Protein AF-A0A970PC17-F1 (afdb_monomer)

Foldseek 3Di:
DDDDDDDDDDDDDDDDPDDDPQAADPLLAAKKWWQWKDKQNATDFPCVVVVPDDQFQTKIWHQHPPFKIKMFTAGLQGDTDDIWIWGKGDHDQWIWTGTPPDIWTWGWDDDPQKIWIWGDDPRIIMIIIIHGPDDFPADPPVLQAKKWFPWKDKRNHTDDPCVVVVADPQFDTWIWHHHRVQKIKIFGAGPQQKGPDIFIWGWHDDVQKIWTGGPRTHIWIDGQDPPRQKDWTQRSNRIIMITGIDGQEDDAAADPVVAAKKKWDWKDKQNHTDDPCVVVVDDPQFPTWIWHAHPSFKIKIFTAHPVRDTPIMGIWGWYDDVQWIWTGTSHIFIFRWDDDPQKIWTWGDDPNITMIIIIGGDDD

Nearest PDB structures (foldseek):
  6xvy-assembly1_B  TM=5.431E-01  e=7.613E-03  Homo sapiens
  5b29-assembly1_A  TM=5.349E-01  e=1.057E-02  Homo sapiens
  7zlf-assembly1_AAA-2  TM=5.313E-01  e=1.267E-01  Bos taurus
  8epv-assembly1_A  TM=5.132E-01  e=8.711E-02  Felis catus
  7dru-assembly1_A  TM=5.286E-01  e=9.567E-02  Canis lupus familiaris

Sequence (364 aa):
MLLTLIAVVAAVGLMGCDGGDDGDDAALIGTWQPYMATMDGTQVSPKEAFGLEGDDAAMTAQFAAGGALTIRYYDDEGNETDTENGTWTADNGTGTLSVGPDDIEMNYAFDGRVMVITFEEDGATFVIRWVPVADLPDNAAELARTWQVTQVQVNGAVADMADYFDLPPTGEAVAMHLLPAGILNIFILDADNEIIGHQLATWATQGELLVVDPEDAPPMRGVWADNNTSVTLLDPSGDTLKLELAPWAPEGERDPALVGQWRALSATVNGAPADLATFFEWAAETDHMQLGLSADGTASLREFTDADDVVMGWLGTWSTAGDVLTLGIDGTTVAEYDRTGITLTLDFTEGGDEITLEWILLAF

Structure (mmCIF, N/CA/C/O backbone):
data_AF-A0A970PC17-F1
#
_entry.id   AF-A0A970PC17-F1
#
loop_
_atom_site.group_PDB
_atom_site.id
_atom_site.type_symbol
_atom_site.label_atom_id
_atom_site.label_alt_id
_atom_site.label_comp_id
_atom_site.label_asym_id
_atom_site.label_entity_id
_atom_site.label_seq_id
_atom_site.pdbx_PDB_ins_code
_atom_site.Cartn_x
_atom_site.Cartn_y
_atom_site.Cartn_z
_atom_site.occupancy
_atom_site.B_iso_or_equiv
_atom_site.auth_seq_id
_atom_site.auth_comp_id
_atom_site.auth_asym_id
_atom_site.auth_atom_id
_atom_site.pdbx_PDB_model_num
ATOM 1 N N . MET A 1 1 ? -25.519 29.934 27.539 1.00 30.84 1 MET A N 1
ATOM 2 C CA . MET A 1 1 ? -25.965 30.144 28.933 1.00 30.84 1 MET A CA 1
ATOM 3 C C . MET A 1 1 ? -24.932 29.444 29.802 1.00 30.84 1 MET A C 1
ATOM 5 O O . MET A 1 1 ? -24.600 28.313 29.501 1.00 30.84 1 MET A O 1
ATOM 9 N N . LEU A 1 2 ? -24.311 30.184 30.714 1.00 21.27 2 LEU A N 1
ATOM 10 C CA . LEU A 1 2 ? -23.018 29.919 31.355 1.00 21.27 2 LEU A CA 1
ATOM 11 C C . LEU A 1 2 ? -23.196 29.213 32.725 1.00 21.27 2 LEU A C 1
ATOM 13 O O . LEU A 1 2 ? -24.113 29.608 33.443 1.00 21.27 2 LEU A O 1
ATOM 17 N N . LEU A 1 3 ? -22.250 28.326 33.098 1.00 21.06 3 LEU A N 1
ATOM 18 C CA . LEU A 1 3 ? -21.925 27.784 34.451 1.00 21.06 3 LEU A CA 1
ATOM 19 C C . LEU A 1 3 ? -22.947 26.793 35.079 1.00 21.06 3 LEU A C 1
ATOM 21 O O . LEU A 1 3 ? -24.148 26.982 34.970 1.00 21.06 3 LEU A O 1
ATOM 25 N N . THR A 1 4 ? -22.573 25.745 35.835 1.00 22.89 4 THR A N 1
ATOM 26 C CA . THR A 1 4 ? -21.550 25.717 36.901 1.00 22.89 4 THR A CA 1
ATOM 27 C C . THR A 1 4 ? -21.155 24.288 37.332 1.00 22.89 4 THR A C 1
ATOM 29 O O . THR A 1 4 ? -22.011 23.434 37.535 1.00 22.89 4 THR A O 1
ATOM 32 N N . LEU A 1 5 ? -19.852 24.132 37.576 1.00 20.11 5 LEU A N 1
ATOM 33 C CA . LEU A 1 5 ? -19.106 23.156 38.386 1.00 20.11 5 LEU A CA 1
ATOM 34 C C . LEU A 1 5 ? -19.714 22.850 39.785 1.00 20.11 5 LEU A C 1
ATOM 36 O O . LEU A 1 5 ? -20.111 23.784 40.483 1.00 20.11 5 LEU A O 1
ATOM 40 N N . ILE A 1 6 ? -19.621 21.601 40.273 1.00 21.36 6 ILE A N 1
ATOM 41 C CA . ILE A 1 6 ? -19.497 21.272 41.714 1.00 21.36 6 ILE A CA 1
ATOM 42 C C . ILE A 1 6 ? -18.430 20.183 41.885 1.00 21.36 6 ILE A C 1
ATOM 44 O O . ILE A 1 6 ? -18.408 19.203 41.152 1.00 21.36 6 ILE A O 1
ATOM 48 N N . ALA A 1 7 ? -17.559 20.376 42.877 1.00 19.98 7 ALA A N 1
ATOM 49 C CA . ALA A 1 7 ? -16.436 19.516 43.219 1.00 19.98 7 ALA A CA 1
ATOM 50 C C . ALA A 1 7 ? -16.557 18.928 44.647 1.00 19.98 7 ALA A C 1
ATOM 52 O O . ALA A 1 7 ? -17.119 19.572 45.533 1.00 19.98 7 ALA A O 1
ATOM 53 N N . VAL A 1 8 ? -15.869 17.788 44.840 1.00 21.44 8 VAL A N 1
ATOM 54 C CA . VAL A 1 8 ? -15.290 17.199 46.078 1.00 21.44 8 VAL A CA 1
ATOM 55 C C . VAL A 1 8 ? -16.205 16.372 47.010 1.00 21.44 8 VAL A C 1
ATOM 57 O O . VAL A 1 8 ? -17.146 16.904 47.584 1.00 21.44 8 VAL A O 1
ATOM 60 N N . VAL A 1 9 ? -15.846 15.092 47.254 1.00 20.12 9 VAL A N 1
ATOM 61 C CA . VAL A 1 9 ? -15.204 14.549 48.491 1.00 20.12 9 VAL A CA 1
ATOM 62 C C . VAL A 1 9 ? -14.717 13.101 48.260 1.00 20.12 9 VAL A C 1
ATOM 64 O O . VAL A 1 9 ? -15.443 12.258 47.752 1.00 20.12 9 VAL A O 1
ATOM 67 N N . ALA A 1 10 ? -13.475 12.830 48.678 1.00 22.88 10 ALA A N 1
ATOM 68 C CA . ALA A 1 10 ? -12.795 11.535 48.671 1.00 22.88 10 ALA A CA 1
ATOM 69 C C . ALA A 1 10 ? -13.199 10.604 49.834 1.00 22.88 10 ALA A C 1
ATOM 71 O O . ALA A 1 10 ? -13.494 11.080 50.931 1.00 22.88 10 ALA A O 1
ATOM 72 N N . ALA A 1 11 ? -13.045 9.287 49.644 1.00 21.91 11 ALA A N 1
ATOM 73 C CA . ALA A 1 11 ? -12.778 8.336 50.727 1.00 21.91 11 ALA A CA 1
ATOM 74 C C . ALA A 1 11 ? -11.982 7.115 50.222 1.00 21.91 11 ALA A C 1
ATOM 76 O O . ALA A 1 11 ? -12.437 6.365 49.368 1.00 21.91 11 ALA A O 1
ATOM 77 N N . VAL A 1 12 ? -10.790 6.933 50.793 1.00 26.23 12 VAL A N 1
ATOM 78 C CA . VAL A 1 12 ? -9.970 5.714 50.747 1.00 26.23 12 VAL A CA 1
ATOM 79 C C . VAL A 1 12 ? -10.465 4.728 51.814 1.00 26.23 12 VAL A C 1
ATOM 81 O O . VAL A 1 12 ? -10.714 5.138 52.948 1.00 26.23 12 VAL A O 1
ATOM 84 N N . GLY A 1 13 ? -10.497 3.432 51.482 1.00 21.61 13 GLY A N 1
ATOM 85 C CA . GLY A 1 13 ? -10.619 2.292 52.409 1.00 21.61 13 GLY A CA 1
ATOM 86 C C . GLY A 1 13 ? -11.573 1.226 51.855 1.00 21.61 13 GLY A C 1
ATOM 87 O O . GLY A 1 13 ? -12.632 1.582 51.373 1.00 21.61 13 GLY A O 1
ATOM 88 N N . LEU A 1 14 ? -11.325 -0.084 51.879 1.00 23.62 14 LEU A N 1
ATOM 89 C CA . LEU A 1 14 ? -10.374 -0.937 52.591 1.00 23.62 14 LEU A CA 1
ATOM 90 C C . LEU A 1 14 ? -10.309 -2.291 51.856 1.00 23.62 14 LEU A C 1
ATOM 92 O O . LEU A 1 14 ? -11.265 -2.696 51.207 1.00 23.62 14 LEU A O 1
ATOM 96 N N . MET A 1 15 ? -9.192 -2.993 52.045 1.00 30.14 15 MET A N 1
ATOM 97 C CA . MET A 1 15 ? -8.950 -4.396 51.698 1.00 30.14 15 MET A CA 1
ATOM 98 C C . MET A 1 15 ? -10.161 -5.314 51.947 1.00 30.14 15 MET A C 1
ATOM 100 O O . MET A 1 15 ? -10.604 -5.461 53.088 1.00 30.14 15 MET A O 1
ATOM 104 N N . GLY A 1 16 ? -10.590 -6.013 50.899 1.00 24.34 16 GLY A N 1
ATOM 105 C CA . GLY A 1 16 ? -11.269 -7.301 50.968 1.00 24.34 16 GLY A CA 1
ATOM 106 C C . GLY A 1 16 ? -10.400 -8.317 50.238 1.00 24.34 16 GLY A C 1
ATOM 107 O O . GLY A 1 16 ? -10.419 -8.385 49.021 1.00 24.34 16 GLY A O 1
ATOM 108 N N . CYS A 1 17 ? -9.577 -9.048 50.987 1.00 40.97 17 CYS A N 1
ATOM 109 C CA . CYS A 1 17 ? -8.983 -10.289 50.512 1.00 40.97 17 CYS A CA 1
ATOM 110 C C . CYS A 1 17 ? -10.084 -11.342 50.645 1.00 40.97 17 CYS A C 1
ATOM 112 O O . CYS A 1 17 ? -10.298 -11.857 51.742 1.00 40.97 17 CYS A O 1
ATOM 114 N N . ASP A 1 18 ? -10.820 -11.585 49.568 1.00 33.38 18 ASP A N 1
ATOM 115 C CA . ASP A 1 18 ? -11.639 -12.780 49.415 1.00 33.38 18 ASP A CA 1
ATOM 116 C C . ASP A 1 18 ? -11.402 -13.280 47.993 1.00 33.38 18 ASP A C 1
ATOM 118 O O . ASP A 1 18 ? -11.496 -12.515 47.040 1.00 33.38 18 ASP A O 1
ATOM 122 N N . GLY A 1 19 ? -10.975 -14.536 47.874 1.00 39.28 19 GLY A N 1
ATOM 123 C CA . GLY A 1 19 ? -10.655 -15.176 46.602 1.00 39.28 19 GLY A CA 1
ATOM 124 C C . GLY A 1 19 ? -11.924 -15.459 45.811 1.00 39.28 19 GLY A C 1
ATOM 125 O O . GLY A 1 19 ? -12.394 -16.596 45.791 1.00 39.28 19 GLY A O 1
ATOM 126 N N . GLY A 1 20 ? -12.480 -14.409 45.215 1.00 36.25 20 GLY A N 1
ATOM 127 C CA . GLY A 1 20 ? -13.347 -14.491 44.056 1.00 36.25 20 GLY A CA 1
ATOM 128 C C . GLY A 1 20 ? -12.465 -14.532 42.819 1.00 36.25 20 GLY A C 1
ATOM 129 O O . GLY A 1 20 ? -11.449 -13.851 42.750 1.00 36.25 20 GLY A O 1
ATOM 130 N N . ASP A 1 21 ? -12.813 -15.401 41.887 1.00 48.94 21 ASP A N 1
ATOM 131 C CA . ASP A 1 21 ? -12.332 -15.343 40.514 1.00 48.94 21 ASP A CA 1
ATOM 132 C C . ASP A 1 21 ? -12.833 -13.994 39.969 1.00 48.94 21 ASP A C 1
ATOM 134 O O . ASP A 1 21 ? -13.997 -13.882 39.587 1.00 48.94 21 ASP A O 1
ATOM 138 N N . ASP A 1 22 ? -12.043 -12.928 40.143 1.00 48.81 22 ASP A N 1
ATOM 139 C CA . ASP A 1 22 ? -12.385 -11.581 39.685 1.00 48.81 22 ASP A CA 1
ATOM 140 C C . ASP A 1 22 ? -12.447 -11.662 38.159 1.00 48.81 22 ASP A C 1
ATOM 142 O O . ASP A 1 22 ? -11.419 -11.724 37.485 1.00 48.81 22 ASP A O 1
ATOM 146 N N . GLY A 1 23 ? -13.679 -11.809 37.666 1.00 55.50 23 GLY A N 1
ATOM 147 C CA . GLY A 1 23 ? -14.058 -12.098 36.289 1.00 55.50 23 GLY A CA 1
ATOM 148 C C . GLY A 1 23 ? -13.781 -10.940 35.345 1.00 55.50 23 GLY A C 1
ATOM 149 O O . GLY A 1 23 ? -14.712 -10.396 34.764 1.00 55.50 23 GLY A O 1
ATOM 150 N N . ASP A 1 24 ? -12.506 -10.585 35.222 1.00 64.69 24 ASP A N 1
ATOM 151 C CA . ASP A 1 24 ? -11.957 -9.743 34.174 1.00 64.69 24 ASP A CA 1
ATOM 152 C C . ASP A 1 24 ? -11.293 -10.665 33.144 1.00 64.69 24 ASP A C 1
ATOM 154 O O . ASP A 1 24 ? -10.267 -11.300 33.421 1.00 64.69 24 ASP A O 1
ATOM 158 N N . ASP A 1 25 ? -11.863 -10.751 31.940 1.00 82.50 25 ASP A N 1
ATOM 159 C CA . ASP A 1 25 ? -11.232 -11.483 30.843 1.00 82.50 25 ASP A CA 1
ATOM 160 C C . ASP A 1 25 ? -9.906 -10.810 30.448 1.00 82.50 25 ASP A C 1
ATOM 162 O O . ASP A 1 25 ? -9.863 -9.723 29.864 1.00 82.50 25 ASP A O 1
ATOM 166 N N . ALA A 1 26 ? -8.795 -11.481 30.765 1.00 87.44 26 ALA A N 1
ATOM 167 C CA . ALA A 1 26 ? -7.447 -10.993 30.505 1.00 87.44 26 ALA A CA 1
ATOM 168 C C . ALA A 1 26 ? -7.173 -10.718 29.015 1.00 87.44 26 ALA A C 1
ATOM 170 O O . ALA A 1 26 ? -6.220 -10.002 28.710 1.00 87.44 26 ALA A O 1
ATOM 171 N N . ALA A 1 27 ? -7.981 -11.260 28.095 1.00 89.31 27 ALA A N 1
ATOM 172 C CA . ALA A 1 27 ? -7.872 -10.985 26.665 1.00 89.31 27 ALA A CA 1
ATOM 173 C C . ALA A 1 27 ? -8.230 -9.534 26.292 1.00 89.31 27 ALA A C 1
ATOM 175 O O . ALA A 1 27 ? -7.717 -9.026 25.297 1.00 89.31 27 ALA A O 1
ATOM 176 N N . LEU A 1 28 ? -9.064 -8.852 27.087 1.00 92.00 28 LEU A N 1
ATOM 177 C CA . LEU A 1 28 ? -9.421 -7.444 26.869 1.00 92.00 28 LEU A CA 1
ATOM 178 C C . LEU A 1 28 ? -8.292 -6.487 27.267 1.00 92.00 28 LEU A C 1
ATOM 180 O O . LEU A 1 28 ? -8.222 -5.373 26.750 1.00 92.00 28 LEU A O 1
ATOM 184 N N . ILE A 1 29 ? -7.397 -6.907 28.166 1.00 95.06 29 ILE A N 1
ATOM 185 C CA . ILE A 1 29 ? -6.351 -6.046 28.726 1.00 95.06 29 ILE A CA 1
ATOM 186 C C . ILE A 1 29 ? -5.385 -5.596 27.626 1.00 95.06 29 ILE A C 1
ATOM 188 O O . ILE A 1 29 ? -4.713 -6.406 26.987 1.00 95.06 29 ILE A O 1
ATOM 192 N N . GLY A 1 30 ? -5.260 -4.283 27.454 1.00 95.62 30 GLY A N 1
ATOM 193 C CA . GLY A 1 30 ? -4.440 -3.677 26.410 1.00 95.62 30 GLY A CA 1
ATOM 194 C C . GLY A 1 30 ? -4.978 -2.322 25.969 1.00 95.62 30 GLY A C 1
ATOM 195 O O . GLY A 1 30 ? -5.946 -1.814 26.533 1.00 95.62 30 GLY A O 1
ATOM 196 N N . THR A 1 31 ? -4.335 -1.738 24.961 1.00 97.12 31 THR A N 1
ATOM 197 C CA . THR A 1 31 ? -4.826 -0.539 24.273 1.00 97.12 31 THR A CA 1
ATOM 198 C C . THR A 1 31 ? -5.373 -0.951 22.915 1.00 97.12 31 THR A C 1
ATOM 200 O O . THR A 1 31 ? -4.700 -1.666 22.173 1.00 97.12 31 THR A O 1
ATOM 203 N N . TRP A 1 32 ? -6.570 -0.485 22.587 1.00 97.25 32 TRP A N 1
ATOM 204 C CA . TRP A 1 32 ? -7.309 -0.849 21.384 1.00 97.25 32 TRP A CA 1
ATOM 205 C C . TRP A 1 32 ? -7.734 0.401 20.616 1.00 97.25 32 TRP A C 1
ATOM 207 O O . TRP A 1 32 ? -8.078 1.407 21.231 1.00 97.25 32 TRP A O 1
ATOM 217 N N . GLN A 1 33 ? -7.738 0.331 19.286 1.00 96.69 33 GLN A N 1
ATOM 218 C CA . GLN A 1 33 ? -8.238 1.379 18.391 1.00 96.69 33 GLN A CA 1
ATOM 219 C C . GLN A 1 33 ? -9.374 0.811 17.533 1.00 96.69 33 GLN A C 1
ATOM 221 O O . GLN A 1 33 ? -9.198 -0.268 16.953 1.00 96.69 33 GLN A O 1
ATOM 226 N N . PRO A 1 34 ? -10.533 1.484 17.443 1.00 96.69 34 PRO A N 1
ATOM 227 C CA . PRO A 1 34 ? -11.602 1.044 16.567 1.00 96.69 34 PRO A CA 1
ATOM 228 C C . PRO A 1 34 ? -11.218 1.381 15.125 1.00 96.69 34 PRO A C 1
ATOM 230 O O . PRO A 1 34 ? -10.763 2.485 14.856 1.00 96.69 34 PRO A O 1
ATOM 233 N N . TYR A 1 35 ? -11.397 0.447 14.194 1.00 95.06 35 TYR A N 1
ATOM 234 C CA . TYR A 1 35 ? -11.093 0.687 12.775 1.00 95.06 35 TYR A CA 1
ATOM 235 C C . TYR A 1 35 ? -12.309 0.556 11.861 1.00 95.06 35 TYR A C 1
ATOM 237 O O . TYR A 1 35 ? -12.295 1.033 10.730 1.00 95.06 35 TYR A O 1
ATOM 245 N N . MET A 1 36 ? -13.374 -0.089 12.339 1.00 95.69 36 MET A N 1
ATOM 246 C CA . MET A 1 36 ? -14.610 -0.268 11.586 1.00 95.69 36 MET A CA 1
ATOM 247 C C . MET A 1 36 ? -15.805 -0.314 12.526 1.00 95.69 36 MET A C 1
ATOM 249 O O . MET A 1 36 ? -15.745 -0.945 13.583 1.00 95.69 36 MET A O 1
ATOM 253 N N . ALA A 1 37 ? -16.906 0.300 12.104 1.00 96.12 37 ALA A N 1
ATOM 254 C CA . ALA A 1 37 ? -18.171 0.284 12.815 1.00 96.12 37 ALA A CA 1
ATOM 255 C C . ALA A 1 37 ? -19.337 -0.036 11.871 1.00 96.12 37 ALA A C 1
ATOM 257 O O . ALA A 1 37 ? -19.315 0.289 10.683 1.00 96.12 37 ALA A O 1
ATOM 258 N N . THR A 1 38 ? -20.380 -0.669 12.405 1.00 97.06 38 THR A N 1
ATOM 259 C CA . THR A 1 38 ? -21.681 -0.762 11.738 1.00 97.06 38 THR A CA 1
ATOM 260 C C . THR A 1 38 ? -22.801 -0.407 12.706 1.00 97.06 38 THR A C 1
ATOM 262 O O . THR A 1 38 ? -22.786 -0.891 13.837 1.00 97.06 38 THR A O 1
ATOM 265 N N . MET A 1 39 ? -23.791 0.346 12.233 1.00 96.69 39 MET A N 1
ATOM 266 C CA . MET A 1 39 ? -25.033 0.672 12.934 1.00 96.69 39 MET A CA 1
ATOM 267 C C . MET A 1 39 ? -26.204 0.041 12.174 1.00 96.69 39 MET A C 1
ATOM 269 O O . MET A 1 39 ? -26.372 0.270 10.974 1.00 96.69 39 MET A O 1
ATOM 273 N N . ASP A 1 40 ? -26.965 -0.830 12.838 1.00 96.06 40 ASP A N 1
ATOM 274 C CA . ASP A 1 40 ? -28.058 -1.617 12.242 1.00 96.06 40 ASP A CA 1
ATOM 275 C C . ASP A 1 40 ? -27.648 -2.366 10.955 1.00 96.06 40 ASP A C 1
ATOM 277 O O . ASP A 1 40 ? -28.410 -2.507 9.995 1.00 96.06 40 ASP A O 1
ATOM 281 N N . GLY A 1 41 ? -26.399 -2.845 10.923 1.00 94.56 41 GLY A N 1
ATOM 282 C CA . GLY A 1 41 ? -25.810 -3.566 9.791 1.00 94.56 41 GLY A CA 1
ATOM 283 C C . GLY A 1 41 ? -25.343 -2.686 8.625 1.00 94.56 41 GLY A C 1
ATOM 284 O O . GLY A 1 41 ? -24.851 -3.225 7.635 1.00 94.56 41 GLY A O 1
ATOM 285 N N . THR A 1 42 ? -25.461 -1.361 8.730 1.00 95.38 42 THR A N 1
ATOM 286 C CA . THR A 1 42 ? -24.896 -0.402 7.768 1.00 95.38 42 THR A CA 1
ATOM 287 C C . THR A 1 42 ? -23.538 0.069 8.267 1.00 95.38 42 THR A C 1
ATOM 289 O O . THR A 1 42 ? -23.416 0.428 9.435 1.00 95.38 42 THR A O 1
ATOM 292 N N . GLN A 1 43 ? -22.511 0.055 7.415 1.00 94.81 43 GLN A N 1
ATOM 293 C CA . GLN A 1 43 ? -21.194 0.569 7.793 1.00 94.81 43 GLN A CA 1
ATOM 294 C C . GLN A 1 43 ? -21.252 2.085 8.005 1.00 94.81 43 GLN A C 1
ATOM 296 O O . GLN A 1 43 ? -21.858 2.801 7.212 1.00 94.81 43 GLN A O 1
ATOM 301 N N . VAL A 1 44 ? -20.624 2.536 9.087 1.00 93.38 44 VAL A N 1
ATOM 302 C CA . VAL A 1 44 ? -20.450 3.943 9.470 1.00 93.38 44 VAL A CA 1
ATOM 303 C C . VAL A 1 44 ? -19.000 4.141 9.909 1.00 93.38 44 VAL A C 1
ATOM 305 O O . VAL A 1 44 ? -18.295 3.157 10.164 1.00 93.38 44 VAL A O 1
ATOM 308 N N . SER A 1 45 ? -18.535 5.385 10.001 1.00 93.12 45 SER A N 1
ATOM 309 C CA . SER A 1 45 ? -17.217 5.637 10.585 1.00 93.12 45 SER A CA 1
ATOM 310 C C . SER A 1 45 ? -17.238 5.347 12.091 1.00 93.12 45 SER A C 1
ATOM 312 O O . SER A 1 45 ? -18.269 5.539 12.745 1.00 93.12 45 SER A O 1
ATOM 314 N N . PRO A 1 46 ? -16.120 4.909 12.696 1.00 93.12 46 PRO A N 1
ATOM 315 C CA . PRO A 1 46 ? -15.988 4.894 14.148 1.00 93.12 46 PRO A CA 1
ATOM 316 C C . PRO A 1 46 ? -16.258 6.270 14.760 1.00 93.12 46 PRO A C 1
ATOM 318 O O . PRO A 1 46 ? -16.916 6.348 15.792 1.00 93.12 46 PRO A O 1
ATOM 321 N N . LYS A 1 47 ? -15.853 7.349 14.077 1.00 91.12 47 LYS A N 1
ATOM 322 C CA . LYS A 1 47 ? -16.180 8.725 14.466 1.00 91.12 47 LYS A CA 1
ATOM 323 C C . LYS A 1 47 ? -17.690 8.936 14.648 1.00 91.12 47 LYS A C 1
ATOM 325 O O . LYS A 1 47 ? -18.117 9.425 15.689 1.00 91.12 47 LYS A O 1
ATOM 330 N N . GLU A 1 48 ? -18.498 8.527 13.668 1.00 90.88 48 GLU A N 1
ATOM 331 C CA . GLU A 1 48 ? -19.964 8.601 13.740 1.00 90.88 48 GLU A CA 1
ATOM 332 C C . GLU A 1 48 ? -20.527 7.674 14.824 1.00 90.88 48 GLU A C 1
ATOM 334 O O . GLU A 1 48 ? -21.381 8.094 15.601 1.00 90.88 48 GLU A O 1
ATOM 339 N N . ALA A 1 49 ? -20.027 6.439 14.915 1.00 90.88 49 ALA A N 1
ATOM 340 C CA . ALA A 1 49 ? -20.525 5.446 15.866 1.00 90.88 49 ALA A CA 1
ATOM 341 C C . ALA A 1 49 ? -20.310 5.835 17.336 1.00 90.88 49 ALA A C 1
ATOM 343 O O . ALA A 1 49 ? -21.122 5.466 18.177 1.00 90.88 49 ALA A O 1
ATOM 344 N N . PHE A 1 50 ? -19.240 6.572 17.640 1.00 89.56 50 PHE A N 1
ATOM 345 C CA . PHE A 1 50 ? -18.972 7.1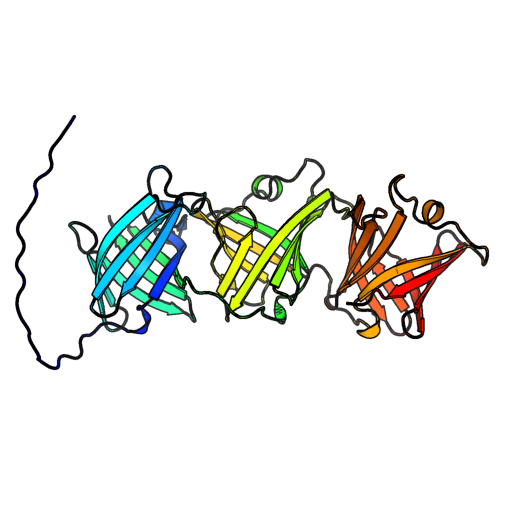08 18.978 1.00 89.56 50 PHE A CA 1
ATOM 346 C C . PHE A 1 50 ? -19.469 8.545 19.167 1.00 89.56 50 PHE A C 1
ATOM 348 O O . PHE A 1 50 ? -19.258 9.121 20.230 1.00 89.56 50 PHE A O 1
ATOM 355 N N . GLY A 1 51 ? -20.113 9.135 18.153 1.00 87.69 51 GLY A N 1
ATOM 356 C CA . GLY A 1 51 ? -20.602 10.510 18.215 1.00 87.69 51 GLY A CA 1
ATOM 357 C C . GLY A 1 51 ? -19.496 11.532 18.481 1.00 87.69 51 GLY A C 1
ATOM 358 O O . GLY A 1 51 ? -19.742 12.511 19.181 1.00 87.69 51 GLY A O 1
ATOM 359 N N . LEU A 1 52 ? -18.284 11.304 17.962 1.00 87.06 52 LEU A N 1
ATOM 360 C CA . LEU A 1 52 ? -17.155 12.207 18.182 1.00 87.06 52 LEU A CA 1
ATOM 361 C C . LEU A 1 52 ? -17.450 13.569 17.535 1.00 87.06 52 LEU A C 1
ATOM 363 O O . LEU A 1 52 ? -17.771 13.657 16.344 1.00 87.06 52 LEU A O 1
ATOM 367 N N . GLU A 1 53 ? -17.354 14.637 18.325 1.00 82.88 53 GLU A N 1
ATOM 368 C CA . GLU A 1 53 ? -17.669 16.001 17.900 1.00 82.88 53 GLU A CA 1
ATOM 369 C C . GLU A 1 53 ? -16.403 16.844 17.695 1.00 82.88 53 GLU A C 1
ATOM 371 O O . GLU A 1 53 ? -15.342 16.584 18.250 1.00 82.88 53 GLU A O 1
ATOM 376 N N . GLY A 1 54 ? -16.530 17.919 16.915 1.00 83.56 54 GLY A N 1
ATOM 377 C CA . GLY A 1 54 ? -15.438 18.870 16.714 1.00 83.56 54 GLY A CA 1
ATOM 378 C C . GLY A 1 54 ? -14.265 18.270 15.941 1.00 83.56 54 GLY A C 1
ATOM 379 O O . GLY A 1 54 ? -14.461 17.680 14.873 1.00 83.56 54 GLY A O 1
ATOM 380 N N . ASP A 1 55 ? -13.065 18.477 16.480 1.00 85.38 55 ASP A N 1
ATOM 381 C CA . ASP A 1 55 ? -11.797 18.127 15.836 1.00 85.38 55 ASP A CA 1
ATOM 382 C C . ASP A 1 55 ? -11.393 16.662 16.098 1.00 85.38 55 ASP A C 1
ATOM 384 O O . ASP A 1 55 ? -10.444 16.177 15.496 1.00 85.38 55 ASP A O 1
ATOM 388 N N . ASP A 1 56 ? -12.140 15.924 16.928 1.00 88.12 56 ASP A N 1
ATOM 389 C CA . ASP A 1 56 ? -11.846 14.524 17.243 1.00 88.12 56 ASP A CA 1
ATOM 390 C C . ASP A 1 56 ? -12.052 13.630 16.012 1.00 88.12 56 ASP A C 1
ATOM 392 O O . ASP A 1 56 ? -13.148 13.543 15.446 1.00 88.12 56 ASP A O 1
ATOM 396 N N . ALA A 1 57 ? -10.993 12.953 15.585 1.00 88.69 57 ALA A N 1
ATOM 397 C CA . ALA A 1 57 ? -10.967 12.061 14.434 1.00 88.69 57 ALA A CA 1
ATOM 398 C C . ALA A 1 57 ? -10.832 10.591 14.853 1.00 88.69 57 ALA A C 1
ATOM 400 O O . ALA A 1 57 ? -11.507 9.721 14.309 1.00 88.69 57 ALA A O 1
ATOM 401 N N . ALA A 1 58 ? -10.023 10.298 15.871 1.00 92.31 58 ALA A N 1
ATOM 402 C CA . ALA A 1 58 ? -9.779 8.933 16.323 1.00 92.31 58 ALA A CA 1
ATOM 403 C C . ALA A 1 58 ? -9.892 8.797 17.843 1.00 92.31 58 ALA A C 1
ATOM 405 O O . ALA A 1 58 ? -9.868 9.771 18.592 1.00 92.31 58 ALA A O 1
ATOM 406 N N . MET A 1 59 ? -9.974 7.551 18.314 1.00 95.44 59 MET A N 1
ATOM 407 C CA . MET A 1 59 ? -9.938 7.240 19.741 1.00 95.44 59 MET A CA 1
ATOM 408 C C . MET A 1 59 ? -9.128 5.975 20.026 1.00 95.44 59 MET A C 1
ATOM 410 O O . MET A 1 59 ? -9.006 5.088 19.178 1.00 95.44 59 MET A O 1
ATOM 414 N N . THR A 1 60 ? -8.625 5.851 21.252 1.00 96.94 60 THR A N 1
ATOM 415 C CA . THR A 1 60 ? -8.132 4.579 21.793 1.00 96.94 60 THR A CA 1
ATOM 416 C C . THR A 1 60 ? -8.785 4.273 23.131 1.00 96.94 60 THR A C 1
ATOM 418 O O . THR A 1 60 ? -9.082 5.180 23.903 1.00 96.94 60 THR A O 1
ATOM 421 N N . ALA A 1 61 ? -8.979 2.989 23.422 1.00 97.19 61 ALA A N 1
ATOM 422 C CA . ALA A 1 61 ? -9.482 2.499 24.699 1.00 97.19 61 ALA A CA 1
ATOM 423 C C . ALA A 1 61 ? -8.432 1.599 25.361 1.00 97.19 61 ALA A C 1
ATOM 425 O O . ALA A 1 61 ? -8.001 0.596 24.791 1.00 97.19 61 ALA A O 1
ATOM 426 N N . GLN A 1 62 ? -8.009 1.965 26.567 1.00 97.75 62 GLN A N 1
ATOM 427 C CA . GLN A 1 62 ? -7.056 1.219 27.378 1.00 97.75 62 GLN A CA 1
ATOM 428 C C . GLN A 1 62 ? -7.774 0.506 28.525 1.00 97.75 62 GLN A C 1
ATOM 430 O O . GLN A 1 62 ? -8.218 1.142 29.479 1.00 97.75 62 GLN A O 1
ATOM 435 N N . PHE A 1 63 ? -7.810 -0.821 28.459 1.00 96.38 63 PHE A N 1
ATOM 436 C CA . PHE A 1 63 ? -8.353 -1.701 29.488 1.00 96.38 63 PHE A CA 1
ATOM 437 C C . PHE A 1 63 ? -7.208 -2.159 30.395 1.00 96.38 63 PHE A C 1
ATOM 439 O O . PHE A 1 63 ? -6.344 -2.939 29.986 1.00 96.38 63 PHE A O 1
ATOM 446 N N . ALA A 1 64 ? -7.149 -1.641 31.620 1.00 96.19 64 ALA A N 1
ATOM 447 C CA . ALA A 1 64 ? -6.119 -1.999 32.589 1.00 96.19 64 ALA A CA 1
ATOM 448 C C . ALA A 1 64 ? -6.542 -3.196 33.451 1.00 96.19 64 ALA A C 1
ATOM 450 O O . ALA A 1 64 ? -7.722 -3.377 33.747 1.00 96.19 64 ALA A O 1
ATOM 451 N N . ALA A 1 65 ? -5.555 -3.967 33.918 1.00 92.50 65 ALA A N 1
ATOM 452 C CA . ALA A 1 65 ? -5.777 -5.004 34.921 1.00 92.50 65 ALA A CA 1
ATOM 453 C C . ALA A 1 65 ? -6.377 -4.388 36.203 1.00 92.50 65 ALA A C 1
ATOM 455 O O . ALA A 1 65 ? -5.807 -3.438 36.749 1.00 92.50 65 ALA A O 1
ATOM 456 N N . GLY A 1 66 ? -7.495 -4.937 36.687 1.00 90.31 66 GLY A N 1
ATOM 457 C CA . GLY A 1 66 ? -8.233 -4.415 37.844 1.00 90.31 66 GLY A CA 1
ATOM 458 C C . GLY A 1 66 ? -9.381 -3.465 37.485 1.00 90.31 66 GLY A C 1
ATOM 459 O O . GLY A 1 66 ? -9.688 -2.573 38.277 1.00 90.31 66 GLY A O 1
ATOM 460 N N . GLY A 1 67 ? -9.969 -3.623 36.296 1.00 94.00 67 GLY A N 1
ATOM 461 C CA . GLY A 1 67 ? -11.216 -2.967 35.901 1.00 94.00 67 GLY A CA 1
ATOM 462 C C . GLY A 1 67 ? -11.151 -1.464 35.613 1.00 94.00 67 GLY A C 1
ATOM 463 O O . GLY A 1 67 ? -12.198 -0.829 35.539 1.00 94.00 67 GLY A O 1
ATOM 464 N N . ALA A 1 68 ? -9.972 -0.850 35.461 1.00 96.38 68 ALA A N 1
ATOM 465 C CA . ALA A 1 68 ? -9.870 0.564 35.071 1.00 96.38 68 ALA A CA 1
ATOM 466 C C . ALA A 1 68 ? -9.857 0.727 33.541 1.00 96.38 68 ALA A C 1
ATOM 468 O O . ALA A 1 68 ? -9.171 -0.024 32.845 1.00 96.38 68 ALA A O 1
ATOM 469 N N . LEU A 1 69 ? -10.595 1.718 33.032 1.00 96.88 69 LEU A N 1
ATOM 470 C CA . LEU A 1 69 ? -10.695 2.062 31.611 1.00 96.88 69 LEU A CA 1
ATOM 471 C C . LEU A 1 69 ? -10.233 3.507 31.389 1.00 96.88 69 LEU A C 1
ATOM 473 O O . LEU A 1 69 ? -10.650 4.411 32.114 1.00 96.88 69 LEU A O 1
ATOM 477 N N . THR A 1 70 ? -9.407 3.732 30.371 1.00 97.31 70 THR A N 1
ATOM 478 C CA . THR A 1 70 ? -9.047 5.078 29.904 1.00 97.31 70 THR A CA 1
ATOM 479 C C . THR A 1 70 ? -9.327 5.186 28.415 1.00 97.31 70 THR A C 1
ATOM 481 O O . THR A 1 70 ? -8.790 4.398 27.639 1.00 97.31 70 THR A O 1
ATOM 484 N N . ILE A 1 71 ? -10.133 6.166 28.019 1.00 96.69 71 ILE A N 1
ATOM 485 C CA . ILE A 1 71 ? -10.398 6.499 26.621 1.00 96.69 71 ILE A CA 1
ATOM 486 C C . ILE A 1 71 ? -9.657 7.791 26.293 1.00 96.69 71 ILE A C 1
ATOM 488 O O . ILE A 1 71 ? -9.722 8.747 27.061 1.00 96.69 71 ILE A O 1
ATOM 492 N N . ARG A 1 72 ? -8.926 7.806 25.181 1.00 96.25 72 ARG A N 1
ATOM 493 C CA . ARG A 1 72 ? -8.223 8.990 24.669 1.00 96.25 72 ARG A CA 1
ATOM 494 C C . ARG A 1 72 ? -8.745 9.323 23.287 1.00 96.25 72 ARG A C 1
ATOM 496 O O . ARG A 1 72 ? -8.891 8.401 22.483 1.00 96.25 72 ARG A O 1
ATOM 503 N N . TYR A 1 73 ? -8.960 10.602 23.030 1.00 95.38 73 TYR A N 1
ATOM 504 C CA . TYR A 1 73 ? -9.421 11.135 21.752 1.00 95.38 73 TYR A CA 1
ATOM 505 C C . TYR A 1 73 ? -8.279 11.882 21.069 1.00 95.38 73 TYR A C 1
ATOM 507 O O . TYR A 1 73 ? -7.411 12.438 21.748 1.00 95.38 73 TYR A O 1
ATOM 515 N N . TYR A 1 74 ? -8.251 11.835 19.741 1.00 94.38 74 TYR A N 1
ATOM 516 C CA . TYR A 1 74 ? -7.183 12.406 18.930 1.00 94.38 74 TYR A CA 1
ATOM 517 C C . TYR A 1 74 ? -7.752 13.184 17.751 1.00 94.38 74 TYR A C 1
ATOM 519 O O . TYR A 1 74 ? -8.739 12.739 17.161 1.00 94.38 74 TYR A O 1
ATOM 527 N N . ASP A 1 75 ? -7.101 14.287 17.388 1.00 93.56 75 ASP A N 1
ATOM 528 C CA . ASP A 1 75 ? -7.363 15.000 16.133 1.00 93.56 75 ASP A CA 1
ATOM 529 C C . ASP A 1 75 ? -6.764 14.265 14.915 1.00 93.56 75 ASP A C 1
ATOM 531 O O . ASP A 1 75 ? -6.147 13.201 15.041 1.00 93.56 75 ASP A O 1
ATOM 535 N N . ASP A 1 76 ? -6.974 14.817 13.719 1.00 90.56 76 ASP A N 1
ATOM 536 C CA . ASP A 1 76 ? -6.478 14.271 12.448 1.00 90.56 76 ASP A CA 1
ATOM 537 C C . ASP A 1 76 ? -4.95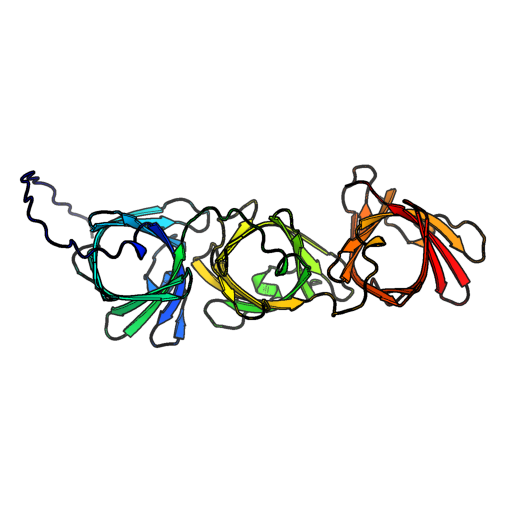8 14.420 12.259 1.00 90.56 76 ASP A C 1
ATOM 539 O O . ASP A 1 76 ? -4.356 13.746 11.420 1.00 90.56 76 ASP A O 1
ATOM 543 N N . GLU A 1 77 ? -4.321 15.240 13.093 1.00 91.69 77 GLU A N 1
ATOM 544 C CA . GLU A 1 77 ? -2.869 15.371 13.220 1.00 91.69 77 GLU A CA 1
ATOM 545 C C . GLU A 1 77 ? -2.280 14.370 14.241 1.00 91.69 77 GLU A C 1
ATOM 547 O O . GLU A 1 77 ? -1.059 14.245 14.367 1.00 91.69 77 GLU A O 1
ATOM 552 N N . GLY A 1 78 ? -3.128 13.617 14.955 1.00 90.69 78 GLY A N 1
ATOM 553 C CA . GLY A 1 78 ? -2.740 12.612 15.946 1.00 90.69 78 GLY A CA 1
ATOM 554 C C . GLY A 1 78 ? -2.408 13.172 17.331 1.00 90.69 78 GLY A C 1
ATOM 555 O O . GLY A 1 78 ? -1.836 12.456 18.162 1.00 90.69 78 GLY A O 1
ATOM 556 N N . ASN A 1 79 ? -2.748 14.429 17.610 1.00 93.69 79 ASN A N 1
ATOM 557 C CA . ASN A 1 79 ? -2.598 15.027 18.930 1.00 93.69 79 ASN A CA 1
ATOM 558 C C . ASN A 1 79 ? -3.754 14.599 19.840 1.00 93.69 79 ASN A C 1
ATOM 560 O O . ASN A 1 79 ? -4.907 14.586 19.426 1.00 93.69 79 ASN A O 1
ATOM 564 N N . GLU A 1 80 ? -3.459 14.291 21.106 1.00 95.31 80 GLU A N 1
ATOM 565 C CA . GLU A 1 80 ? -4.498 14.007 22.105 1.00 95.31 80 GLU A CA 1
ATOM 566 C C . GLU A 1 80 ? -5.312 15.280 22.404 1.00 95.31 80 GLU A C 1
ATOM 568 O O . GLU A 1 80 ? -4.752 16.295 22.834 1.00 95.31 80 GLU A O 1
ATOM 573 N N . THR A 1 81 ? -6.626 15.215 22.196 1.00 95.25 81 THR A N 1
ATOM 574 C CA . THR A 1 81 ? -7.570 16.329 22.383 1.00 95.25 81 THR A CA 1
ATOM 575 C C . THR A 1 81 ? -8.303 16.249 23.720 1.00 95.25 81 THR A C 1
ATOM 577 O O . THR A 1 81 ? -8.499 17.277 24.375 1.00 95.25 81 THR A O 1
ATOM 580 N N . ASP A 1 82 ? -8.657 15.038 24.161 1.00 94.75 82 ASP A N 1
ATOM 581 C CA . ASP A 1 82 ? -9.334 14.787 25.435 1.00 94.75 82 ASP A CA 1
ATOM 582 C C . ASP A 1 82 ? -9.035 13.381 26.000 1.00 94.75 82 ASP A C 1
ATOM 584 O O . ASP A 1 82 ? -8.524 12.487 25.318 1.00 94.75 82 ASP A O 1
ATOM 588 N N . THR A 1 83 ? -9.344 13.182 27.283 1.00 95.56 83 THR A N 1
ATOM 589 C CA . THR A 1 83 ? -9.237 11.899 27.983 1.00 95.56 83 THR A CA 1
ATOM 590 C C . THR A 1 83 ? -10.402 11.685 28.944 1.00 95.56 83 THR A C 1
ATOM 592 O O . THR A 1 83 ? -10.607 12.445 29.894 1.00 95.56 83 THR A O 1
ATOM 595 N N . GLU A 1 84 ? -11.054 10.535 28.811 1.00 95.31 84 GLU A N 1
ATOM 596 C CA . GLU A 1 84 ? -12.078 10.055 29.729 1.00 95.31 84 GLU A CA 1
ATOM 597 C C . GLU A 1 84 ? -11.581 8.861 30.544 1.00 95.31 84 GLU A C 1
ATOM 599 O O . GLU A 1 84 ? -10.803 8.021 30.088 1.00 95.31 84 GLU A O 1
ATOM 604 N N . ASN A 1 85 ? -12.030 8.785 31.795 1.00 96.25 85 ASN A N 1
ATOM 605 C CA . ASN A 1 85 ? -11.692 7.689 32.695 1.00 96.25 85 ASN A CA 1
ATOM 606 C C . ASN A 1 85 ? -12.969 7.014 33.174 1.00 96.25 85 ASN A C 1
ATOM 608 O O . ASN A 1 85 ? -13.946 7.684 33.511 1.00 96.25 85 ASN A O 1
ATOM 612 N N . GLY A 1 86 ? -12.918 5.694 33.260 1.00 96.00 86 GLY A N 1
ATOM 613 C CA . GLY A 1 86 ? -14.051 4.866 33.621 1.00 96.00 86 GLY A CA 1
ATOM 614 C C . GLY A 1 86 ? -13.628 3.551 34.253 1.00 96.00 86 GLY A C 1
ATOM 615 O O . GLY A 1 86 ? -12.470 3.350 34.641 1.00 96.00 86 GLY A O 1
ATOM 616 N N . THR A 1 87 ? -14.586 2.639 34.337 1.00 96.56 87 THR A N 1
ATOM 617 C CA . THR A 1 87 ? -14.351 1.257 34.753 1.00 96.56 87 THR A CA 1
ATOM 618 C C . THR A 1 87 ? -14.909 0.280 33.736 1.00 96.56 87 THR A C 1
ATOM 620 O O . THR A 1 87 ? -15.798 0.620 32.960 1.00 96.56 87 THR A O 1
ATOM 623 N N . TRP A 1 88 ? -14.394 -0.940 33.742 1.00 95.81 88 TRP A N 1
ATOM 624 C CA . TRP A 1 88 ? -14.919 -2.040 32.952 1.00 95.81 88 TRP A CA 1
ATOM 625 C C . TRP A 1 88 ? -14.987 -3.305 33.804 1.00 95.81 88 TRP A C 1
ATOM 627 O O . TRP A 1 88 ? -14.207 -3.476 34.739 1.00 95.81 88 TRP A O 1
ATOM 637 N N . THR A 1 89 ? -15.931 -4.178 33.471 1.00 95.00 89 THR A N 1
ATOM 638 C CA . THR A 1 89 ? -16.006 -5.559 33.969 1.00 95.00 89 THR A CA 1
ATOM 639 C C . THR A 1 89 ? -16.448 -6.446 32.817 1.00 95.00 89 THR A C 1
ATOM 641 O O . THR A 1 89 ? -17.261 -6.008 31.998 1.00 95.00 89 THR A O 1
ATOM 644 N N . ALA A 1 90 ? -15.909 -7.657 32.696 1.00 92.88 90 ALA A N 1
ATOM 645 C CA . ALA A 1 90 ? -16.252 -8.516 31.570 1.00 92.88 90 ALA A CA 1
ATOM 646 C C . ALA A 1 90 ? -15.997 -9.997 31.847 1.00 92.88 90 ALA A C 1
ATOM 648 O O . ALA A 1 90 ? -14.857 -10.409 32.032 1.00 92.88 90 ALA A O 1
ATOM 649 N N . ASP A 1 91 ? -17.048 -10.805 31.727 1.00 90.44 91 ASP A N 1
ATOM 650 C CA . ASP A 1 91 ? -17.014 -12.250 31.929 1.00 90.44 91 ASP A CA 1
ATOM 651 C C . ASP A 1 91 ? -17.697 -12.981 30.763 1.00 90.44 91 ASP A C 1
ATOM 653 O O . ASP A 1 91 ? -18.788 -12.613 30.313 1.00 90.44 91 ASP A O 1
ATOM 657 N N . ASN A 1 92 ? -17.046 -14.040 30.276 1.00 88.00 92 ASN A N 1
ATOM 658 C CA . ASN A 1 92 ? -17.577 -14.982 29.285 1.00 88.00 92 ASN A CA 1
ATOM 659 C C . ASN A 1 92 ? -18.223 -14.331 28.037 1.00 88.00 92 ASN A C 1
ATOM 661 O O . ASN A 1 92 ? -19.286 -14.765 27.588 1.00 88.00 92 ASN A O 1
ATOM 665 N N . GLY A 1 93 ? -17.583 -13.309 27.455 1.00 92.31 93 GLY A N 1
ATOM 666 C CA . GLY A 1 93 ? -18.066 -12.642 26.235 1.00 92.31 93 GLY A CA 1
ATOM 667 C C . GLY A 1 93 ? -19.156 -11.587 26.461 1.00 92.31 93 GLY A C 1
ATOM 668 O O . GLY A 1 93 ? -19.733 -11.086 25.499 1.00 92.31 93 GLY A O 1
ATOM 669 N N . THR A 1 94 ? -19.440 -11.231 27.715 1.00 95.25 94 THR A N 1
ATOM 670 C CA . THR A 1 94 ? -20.337 -10.125 28.088 1.00 95.25 94 THR A CA 1
ATOM 671 C C . THR A 1 94 ? -19.655 -9.198 29.082 1.00 95.25 94 THR A C 1
ATOM 673 O O . THR A 1 94 ? -18.840 -9.651 29.883 1.00 95.25 94 THR A O 1
ATOM 676 N N . GLY A 1 95 ? -19.953 -7.906 29.048 1.00 94.12 95 GLY A N 1
ATOM 677 C CA . GLY A 1 95 ? -19.341 -6.948 29.958 1.00 94.12 95 GLY A CA 1
ATOM 678 C C . GLY A 1 95 ? -20.113 -5.649 30.081 1.00 94.12 95 GLY A C 1
ATOM 679 O O . GLY A 1 95 ? -21.103 -5.418 29.389 1.00 94.12 95 GLY A O 1
ATOM 680 N N . THR A 1 96 ? -19.627 -4.799 30.972 1.00 95.25 96 THR A N 1
ATOM 681 C CA . THR A 1 96 ? -20.157 -3.461 31.212 1.00 95.25 96 THR A CA 1
ATOM 682 C C . THR A 1 96 ? -19.010 -2.464 31.170 1.00 95.25 96 THR A C 1
ATOM 684 O O . THR A 1 96 ? -17.978 -2.684 31.810 1.00 95.25 96 THR A O 1
ATOM 687 N N . LEU A 1 97 ? -19.195 -1.378 30.422 1.00 94.88 97 LEU A N 1
ATOM 688 C CA . LEU A 1 97 ? -18.316 -0.211 30.416 1.00 94.88 97 LEU A CA 1
ATOM 689 C C . LEU A 1 97 ? -19.016 0.923 31.162 1.00 94.88 97 LEU A C 1
ATOM 691 O O . LEU A 1 97 ? -20.148 1.261 30.838 1.00 94.88 97 LEU A O 1
ATOM 695 N N . SER A 1 98 ? -18.340 1.533 32.126 1.00 93.81 98 SER A N 1
ATOM 696 C CA . SER A 1 98 ? -18.851 2.684 32.873 1.00 93.81 98 SER A CA 1
ATOM 697 C C . SER A 1 98 ? -17.999 3.899 32.535 1.00 93.81 98 SER A C 1
ATOM 699 O O . SER A 1 98 ? -16.938 4.104 33.135 1.00 93.81 98 SER A O 1
ATOM 701 N N . VAL A 1 99 ? -18.443 4.689 31.559 1.00 88.25 99 VAL A N 1
ATOM 702 C CA . VAL A 1 99 ? -17.802 5.942 31.140 1.00 88.25 99 VAL A CA 1
ATOM 703 C C . VAL A 1 99 ? -18.858 7.038 31.210 1.00 88.25 99 VAL A C 1
ATOM 705 O O . VAL A 1 99 ? -19.845 7.010 30.488 1.00 88.25 99 VAL A O 1
ATOM 708 N N . GLY A 1 100 ? -18.686 7.985 32.133 1.00 84.06 100 GLY A N 1
ATOM 709 C CA . GLY A 1 100 ? -19.710 8.995 32.404 1.00 84.06 100 GLY A CA 1
ATOM 710 C C . GLY A 1 100 ? -20.815 8.508 33.363 1.00 84.06 100 GLY A C 1
ATOM 711 O O . GLY A 1 100 ? -20.516 7.769 34.304 1.00 84.06 100 GLY A O 1
ATOM 712 N N . PRO A 1 101 ? -22.059 9.018 33.239 1.00 80.94 101 PRO A N 1
ATOM 713 C CA . PRO A 1 101 ? -23.137 8.756 34.198 1.00 80.94 101 PRO A CA 1
ATOM 714 C C . PRO A 1 101 ? -23.870 7.424 33.990 1.00 80.94 101 PRO A C 1
ATOM 716 O O . PRO A 1 101 ? -24.543 6.981 34.923 1.00 80.94 101 PRO A O 1
ATOM 719 N N . ASP A 1 102 ? -23.756 6.826 32.805 1.00 85.00 102 ASP A N 1
ATOM 720 C CA . ASP A 1 102 ? -24.513 5.649 32.393 1.00 85.00 102 ASP A CA 1
ATOM 721 C C . ASP A 1 102 ? -23.569 4.472 32.100 1.00 85.00 102 ASP A C 1
ATOM 723 O O . ASP A 1 102 ? -22.428 4.650 31.668 1.00 85.00 102 ASP A O 1
ATOM 727 N N . ASP A 1 103 ? -24.056 3.263 32.372 1.00 91.62 103 ASP A N 1
ATOM 728 C CA . ASP A 1 103 ? -23.348 2.014 32.104 1.00 91.62 103 ASP A CA 1
ATOM 729 C C . ASP A 1 103 ? -23.767 1.468 30.730 1.00 91.62 103 ASP A C 1
ATOM 731 O O . ASP A 1 103 ? -24.959 1.361 30.434 1.00 91.62 103 ASP A O 1
ATOM 735 N N . ILE A 1 104 ? -22.791 1.075 29.912 1.00 92.75 104 ILE A N 1
ATOM 736 C CA . ILE A 1 104 ? -23.001 0.460 28.599 1.00 92.75 104 ILE A CA 1
ATOM 737 C C . ILE A 1 104 ? -22.840 -1.052 28.746 1.00 92.75 104 ILE A C 1
ATOM 739 O O . ILE A 1 104 ? -21.741 -1.551 29.006 1.00 92.75 104 ILE A O 1
ATOM 743 N N . GLU A 1 105 ? -23.932 -1.794 28.572 1.00 95.12 105 GLU A N 1
ATOM 744 C CA . GLU A 1 105 ? -23.892 -3.254 28.464 1.00 95.12 105 GLU A CA 1
ATOM 745 C C . GLU A 1 105 ? -23.404 -3.664 27.069 1.00 95.12 105 GLU A C 1
ATOM 747 O O . GLU A 1 105 ? -23.927 -3.211 26.050 1.00 95.12 105 GLU A O 1
ATOM 752 N N . MET A 1 106 ? -22.412 -4.551 27.016 1.00 95.44 106 MET A N 1
ATOM 753 C CA . MET A 1 106 ? -21.801 -5.000 25.770 1.00 95.44 106 MET A CA 1
ATOM 754 C C . MET A 1 106 ? -21.639 -6.519 25.712 1.00 95.44 106 MET A C 1
ATOM 756 O O . MET A 1 106 ? -21.370 -7.191 26.707 1.00 95.44 106 MET A O 1
ATOM 760 N N . ASN A 1 107 ? -21.728 -7.057 24.502 1.00 97.00 107 ASN A N 1
ATOM 761 C CA . ASN A 1 107 ? -21.187 -8.363 24.153 1.00 97.00 107 ASN A CA 1
ATOM 762 C C . ASN A 1 107 ? -19.840 -8.158 23.464 1.00 97.00 107 ASN A C 1
ATOM 764 O O . ASN A 1 107 ? -19.680 -7.207 22.699 1.00 97.00 107 ASN A O 1
ATOM 768 N N . TYR A 1 108 ? -18.892 -9.063 23.678 1.00 96.25 108 TYR A N 1
ATOM 769 C CA . TYR A 1 108 ? -17.622 -9.040 22.966 1.00 96.25 108 TYR A CA 1
ATOM 770 C C . TYR A 1 108 ? -17.183 -10.433 22.523 1.00 96.25 108 TYR A C 1
ATOM 772 O O . TYR A 1 108 ? -17.535 -11.454 23.115 1.00 96.25 108 TYR A O 1
ATOM 780 N N . ALA A 1 109 ? -16.398 -10.464 21.455 1.00 96.06 109 ALA A N 1
ATOM 781 C CA . ALA A 1 109 ? -15.748 -11.658 20.946 1.00 96.06 109 ALA A CA 1
ATOM 782 C C . ALA A 1 109 ? -14.385 -11.297 20.354 1.00 96.06 109 ALA A C 1
ATOM 784 O O . ALA A 1 109 ? -14.152 -10.155 19.959 1.00 96.06 109 ALA A O 1
ATOM 785 N N . PHE A 1 110 ? -13.510 -12.291 20.253 1.00 92.62 110 PHE A N 1
ATOM 786 C CA . PHE A 1 110 ? -12.247 -12.170 19.538 1.00 92.62 110 PHE A CA 1
ATOM 787 C C . PHE A 1 110 ? -12.292 -13.030 18.280 1.00 92.62 110 PHE A C 1
ATOM 789 O O . PHE A 1 110 ? -12.575 -14.228 18.356 1.00 92.62 110 PHE A O 1
ATOM 796 N N . ASP A 1 111 ? -12.003 -12.413 17.140 1.00 88.62 111 ASP A N 1
ATOM 797 C CA . ASP A 1 111 ? -11.712 -13.096 15.883 1.00 88.62 111 ASP A CA 1
ATOM 798 C C . ASP A 1 111 ? -10.236 -12.858 15.576 1.00 88.62 111 ASP A C 1
ATOM 800 O O . ASP A 1 111 ? -9.836 -11.734 15.286 1.00 88.62 111 ASP A O 1
ATOM 804 N N . GLY A 1 112 ? -9.402 -13.874 15.807 1.00 87.31 112 GLY A N 1
ATOM 805 C CA . GLY A 1 112 ? -7.951 -13.710 15.773 1.00 87.31 112 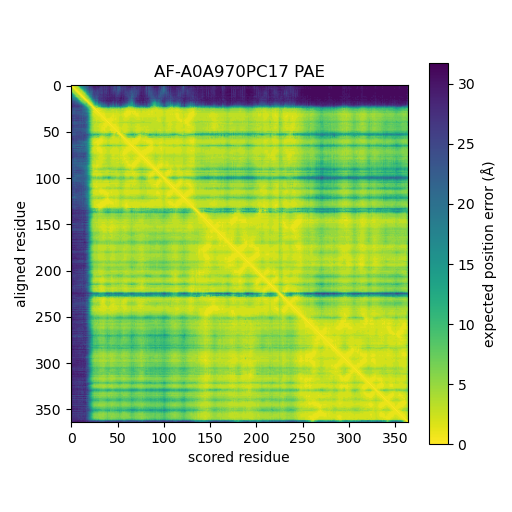GLY A CA 1
ATOM 806 C C . GLY A 1 112 ? -7.467 -12.644 16.764 1.00 87.31 112 GLY A C 1
ATOM 807 O O . GLY A 1 112 ? -7.508 -12.847 17.980 1.00 87.31 112 GLY A O 1
ATOM 808 N N . ARG A 1 113 ? -6.961 -11.526 16.237 1.00 88.44 113 ARG A N 1
ATOM 809 C CA . ARG A 1 113 ? -6.500 -10.361 17.014 1.00 88.44 113 ARG A CA 1
ATOM 810 C C . ARG A 1 113 ? -7.464 -9.182 16.967 1.00 88.44 113 ARG A C 1
ATOM 812 O O . ARG A 1 113 ? -7.148 -8.127 17.514 1.00 88.44 113 ARG A O 1
ATOM 819 N N . VAL A 1 114 ? -8.615 -9.349 16.335 1.00 92.88 114 VAL A N 1
ATOM 820 C CA . VAL A 1 114 ? -9.661 -8.338 16.281 1.00 92.88 114 VAL A CA 1
ATOM 821 C C . VAL A 1 114 ? -10.616 -8.546 17.446 1.00 92.88 114 VAL A C 1
ATOM 823 O O . VAL A 1 114 ? -11.233 -9.603 17.581 1.00 92.88 114 VAL A O 1
ATOM 826 N N . MET A 1 115 ? -10.776 -7.514 18.267 1.00 95.50 115 MET A N 1
ATOM 827 C CA . MET A 1 115 ? -11.837 -7.467 19.266 1.00 95.50 115 MET A CA 1
ATOM 828 C C . MET A 1 115 ? -13.101 -6.905 18.614 1.00 95.50 115 MET A C 1
ATOM 830 O O . MET A 1 115 ? -13.093 -5.830 18.015 1.00 95.50 115 MET A O 1
ATOM 834 N N . VAL A 1 116 ? -14.201 -7.637 18.727 1.00 96.81 116 VAL A N 1
ATOM 835 C CA . VAL A 1 116 ? -15.518 -7.237 18.234 1.00 96.81 116 VAL A CA 1
ATOM 836 C C . VAL A 1 116 ? -16.397 -6.938 19.431 1.00 96.81 116 VAL A C 1
ATOM 838 O O . VAL A 1 116 ? -16.665 -7.843 20.212 1.00 96.81 116 VAL A O 1
ATOM 841 N N . ILE A 1 117 ? -16.869 -5.701 19.553 1.00 97.00 117 ILE A N 1
ATOM 842 C CA . ILE A 1 117 ? -17.816 -5.276 20.589 1.00 97.00 117 ILE A CA 1
ATOM 843 C C . ILE A 1 117 ? -19.176 -5.034 19.936 1.00 97.00 117 ILE A C 1
ATOM 845 O O . ILE A 1 117 ? -19.257 -4.467 18.848 1.00 97.00 117 ILE A O 1
ATOM 849 N N . THR A 1 118 ? -20.250 -5.490 20.574 1.00 97.50 118 THR A N 1
ATOM 850 C CA . THR A 1 118 ? -21.638 -5.269 20.151 1.00 97.50 118 THR A CA 1
ATOM 851 C C . THR A 1 118 ? -22.463 -4.750 21.319 1.00 97.50 118 THR A C 1
ATOM 853 O O . THR A 1 118 ? -22.483 -5.387 22.371 1.00 97.50 118 THR A O 1
ATOM 856 N N . PHE A 1 119 ? -23.165 -3.638 21.133 1.00 95.12 119 PHE A N 1
ATOM 857 C CA . PHE A 1 119 ? -24.038 -3.038 22.147 1.00 95.12 119 PHE A CA 1
ATOM 858 C C . PHE A 1 119 ? -25.274 -2.404 21.495 1.00 95.12 119 PHE A C 1
ATOM 860 O O . PHE A 1 119 ? -25.329 -2.242 20.273 1.00 95.12 119 PHE A O 1
ATOM 867 N N . GLU A 1 120 ? -26.285 -2.094 22.304 1.00 94.19 120 GLU A N 1
ATOM 868 C CA . GLU A 1 120 ? -27.489 -1.383 21.868 1.00 94.19 120 GLU A CA 1
ATOM 869 C C . GLU A 1 120 ? -27.548 -0.012 22.538 1.00 94.19 120 GLU A C 1
ATOM 871 O O . GLU A 1 120 ? -27.407 0.093 23.755 1.00 94.19 120 GLU A O 1
ATOM 876 N N . GLU A 1 121 ? -27.807 1.026 21.750 1.00 90.19 121 GLU A N 1
ATOM 877 C CA . GLU A 1 121 ? -27.992 2.392 22.237 1.00 90.19 121 GLU A CA 1
ATOM 878 C C . GLU A 1 121 ? -29.110 3.058 21.433 1.00 90.19 121 GLU A C 1
ATOM 880 O O . GLU A 1 121 ? -29.198 2.897 20.217 1.00 90.19 121 GLU A O 1
ATOM 885 N N . ASP A 1 122 ? -30.040 3.722 22.126 1.00 90.19 122 ASP A N 1
ATOM 886 C CA . ASP A 1 122 ? -31.202 4.399 21.528 1.00 90.19 122 ASP A CA 1
ATOM 887 C C . ASP A 1 122 ? -32.031 3.554 20.534 1.00 90.19 122 ASP A C 1
ATOM 889 O O . ASP A 1 122 ? -32.753 4.067 19.675 1.00 90.19 122 ASP A O 1
ATOM 893 N N . GLY A 1 123 ? -31.999 2.228 20.703 1.00 92.00 123 GLY A N 1
ATOM 894 C CA . GLY A 1 123 ? -32.719 1.268 19.865 1.00 92.00 123 GLY A CA 1
ATOM 895 C C . GLY A 1 123 ? -32.010 0.884 18.563 1.00 92.00 123 GLY A C 1
ATOM 896 O O . GLY A 1 123 ? -32.612 0.148 17.780 1.00 92.00 123 GLY A O 1
ATOM 897 N N . ALA A 1 124 ? -30.776 1.344 18.348 1.00 94.44 124 ALA A N 1
ATOM 898 C CA . ALA A 1 124 ? -29.888 0.890 17.282 1.00 94.44 124 ALA A CA 1
ATOM 899 C C . ALA A 1 124 ? -28.873 -0.130 17.822 1.00 94.44 124 ALA A C 1
ATOM 901 O O . ALA A 1 124 ? -28.434 -0.047 18.972 1.00 94.44 124 ALA A O 1
ATOM 902 N N . THR A 1 125 ? -28.489 -1.101 16.993 1.00 96.56 125 THR A N 1
ATOM 903 C CA . THR A 1 125 ? -27.421 -2.057 17.311 1.00 96.56 125 THR A CA 1
ATOM 904 C C . THR A 1 125 ? -26.107 -1.597 16.694 1.00 96.56 125 THR A C 1
ATOM 906 O O . THR A 1 125 ? -25.990 -1.490 15.470 1.00 96.56 125 THR A O 1
ATOM 909 N N . PHE A 1 126 ? -25.093 -1.422 17.534 1.00 96.81 126 PHE A N 1
ATOM 910 C CA . PHE A 1 126 ? -23.737 -1.080 17.126 1.00 96.81 126 PHE A CA 1
ATOM 911 C C . PHE A 1 126 ? -22.845 -2.315 17.155 1.00 96.81 126 PHE A C 1
ATOM 913 O O . PHE A 1 126 ? -22.875 -3.096 18.105 1.00 96.81 126 PHE A O 1
ATOM 920 N N . VAL A 1 127 ? -22.019 -2.482 16.122 1.00 97.25 127 VAL A N 1
ATOM 921 C CA . VAL A 1 127 ? -20.939 -3.477 16.081 1.00 97.25 127 VAL A CA 1
ATOM 922 C C . VAL A 1 127 ? -19.647 -2.758 15.732 1.00 97.25 127 VAL A C 1
ATOM 924 O O . VAL A 1 127 ? -19.509 -2.246 14.623 1.00 97.25 127 VAL A O 1
ATOM 927 N N . ILE A 1 128 ? -18.692 -2.752 16.656 1.00 97.31 128 ILE A N 1
ATOM 928 C CA . ILE A 1 128 ? -17.406 -2.070 16.501 1.00 97.31 128 ILE A CA 1
ATOM 929 C C . ILE A 1 128 ? -16.286 -3.103 16.468 1.00 97.31 128 ILE A C 1
ATOM 931 O O . ILE A 1 128 ? -16.254 -4.032 17.280 1.00 97.31 128 ILE A O 1
ATOM 935 N N . ARG A 1 129 ? -15.358 -2.947 15.525 1.00 96.75 129 ARG A N 1
ATOM 936 C CA . ARG A 1 129 ? -14.145 -3.758 15.425 1.00 96.75 129 ARG A CA 1
ATOM 937 C C . ARG A 1 129 ? -12.934 -2.954 15.828 1.00 96.75 129 ARG A C 1
ATOM 939 O O . ARG A 1 129 ? -12.725 -1.844 15.346 1.00 96.75 129 ARG A O 1
ATOM 946 N N . TRP A 1 130 ? -12.127 -3.573 16.669 1.00 97.00 130 TRP A N 1
ATOM 947 C CA . TRP A 1 130 ? -10.973 -2.969 17.292 1.00 97.00 130 TRP A CA 1
ATOM 948 C C . TRP A 1 130 ? -9.728 -3.789 17.003 1.00 97.00 130 TRP A C 1
ATOM 950 O O . TRP A 1 130 ? -9.752 -5.020 17.060 1.00 97.00 130 TRP A O 1
ATOM 960 N N . VAL A 1 131 ? -8.633 -3.092 16.740 1.00 95.75 131 VAL A N 1
ATOM 961 C CA . VAL A 1 131 ? -7.295 -3.670 16.628 1.00 95.75 131 VAL A CA 1
ATOM 962 C C . VAL A 1 131 ? -6.432 -3.204 17.794 1.00 95.75 131 VAL A C 1
ATOM 964 O O . VAL A 1 131 ? -6.627 -2.094 18.297 1.00 95.75 131 VAL A O 1
ATOM 967 N N . PRO A 1 132 ? -5.481 -4.024 18.260 1.00 94.81 132 PRO A N 1
ATOM 968 C CA . PRO A 1 132 ? -4.595 -3.616 19.334 1.00 94.81 132 PRO A CA 1
ATOM 969 C C . PRO A 1 132 ? -3.631 -2.527 18.844 1.00 94.81 132 PRO A C 1
ATOM 971 O O . PRO A 1 132 ? -3.041 -2.620 17.764 1.00 94.81 132 PRO A O 1
ATOM 974 N N . VAL A 1 133 ? -3.418 -1.512 19.678 1.00 92.12 133 VAL A N 1
ATOM 975 C CA . VAL A 1 133 ? -2.372 -0.503 19.492 1.00 92.12 133 VAL A CA 1
ATOM 976 C C . VAL A 1 133 ? -1.069 -1.089 20.024 1.00 92.12 133 VAL A C 1
ATOM 978 O O . VAL A 1 133 ? -0.738 -0.968 21.203 1.00 92.12 133 VAL A O 1
ATOM 981 N N . ALA A 1 134 ? -0.356 -1.790 19.148 1.00 84.00 134 ALA A N 1
ATOM 982 C CA . ALA A 1 134 ? 0.930 -2.409 19.440 1.00 84.00 134 ALA A CA 1
ATOM 983 C C . ALA A 1 134 ? 1.929 -2.143 18.310 1.00 84.00 134 ALA A C 1
ATOM 985 O O . ALA A 1 134 ? 1.540 -1.983 17.147 1.00 84.00 134 ALA A O 1
ATOM 986 N N . ASP A 1 135 ? 3.214 -2.133 18.654 1.00 79.88 135 ASP A N 1
ATOM 987 C CA . ASP A 1 135 ? 4.286 -2.180 17.664 1.00 79.88 135 ASP A CA 1
ATOM 988 C C . ASP A 1 135 ? 4.284 -3.564 17.015 1.00 79.88 135 ASP A C 1
ATOM 990 O O . ASP A 1 135 ? 4.349 -4.591 17.703 1.00 79.88 135 ASP A O 1
ATOM 994 N N . LEU A 1 136 ? 4.176 -3.598 15.688 1.00 85.44 136 LEU A N 1
ATOM 995 C CA . LEU A 1 136 ? 4.196 -4.844 14.933 1.00 85.44 136 LEU A CA 1
ATOM 996 C C . LEU A 1 136 ? 5.643 -5.129 14.502 1.00 85.44 136 LEU A C 1
ATOM 998 O O . LEU A 1 136 ? 6.259 -4.275 13.869 1.00 85.44 136 LEU A O 1
ATOM 1002 N N . PRO A 1 137 ? 6.216 -6.291 14.863 1.00 79.69 137 PRO A N 1
ATOM 1003 C CA . PRO A 1 137 ? 7.647 -6.534 14.681 1.00 79.69 137 PRO A CA 1
ATOM 1004 C C . PRO A 1 137 ? 8.024 -7.029 13.279 1.00 79.69 137 PRO A C 1
ATOM 1006 O O . PRO A 1 137 ? 9.213 -7.087 12.974 1.00 79.69 137 PRO A O 1
ATOM 1009 N N . ASP A 1 138 ? 7.042 -7.429 12.465 1.00 87.56 138 ASP A N 1
ATOM 1010 C CA . ASP A 1 138 ? 7.264 -8.243 11.273 1.00 87.56 138 ASP A CA 1
ATOM 1011 C C . ASP A 1 138 ? 6.646 -7.631 10.008 1.00 87.56 138 ASP A C 1
ATOM 1013 O O . ASP A 1 138 ? 5.668 -6.884 10.041 1.00 87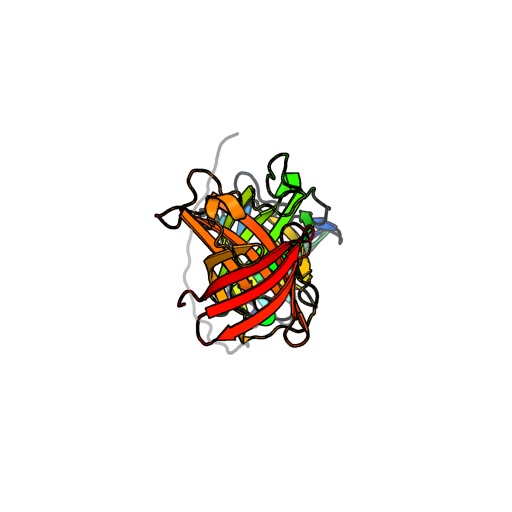.56 138 ASP A O 1
ATOM 1017 N N . ASN A 1 139 ? 7.187 -8.035 8.860 1.00 90.31 139 ASN A N 1
ATOM 1018 C CA . ASN A 1 139 ? 6.659 -7.760 7.529 1.00 90.31 139 ASN A CA 1
ATOM 1019 C C . ASN A 1 139 ? 6.316 -9.093 6.864 1.00 90.31 139 ASN A C 1
ATOM 1021 O O . ASN A 1 139 ? 7.214 -9.846 6.482 1.00 90.31 139 ASN A O 1
ATOM 1025 N N . ALA A 1 140 ? 5.024 -9.413 6.764 1.00 89.06 140 ALA A N 1
ATOM 1026 C CA . ALA A 1 140 ? 4.550 -10.668 6.196 1.00 89.06 140 ALA A CA 1
ATOM 1027 C C . ALA A 1 140 ? 5.044 -10.817 4.746 1.00 89.06 140 ALA A C 1
ATOM 1029 O O . ALA A 1 140 ? 4.711 -10.015 3.871 1.00 89.06 140 ALA A O 1
ATOM 1030 N N . ALA A 1 141 ? 5.874 -11.831 4.489 1.00 88.50 141 ALA A N 1
ATOM 1031 C CA . ALA A 1 141 ? 6.568 -11.993 3.211 1.00 88.50 141 ALA A CA 1
ATOM 1032 C C . ALA A 1 141 ? 5.597 -12.183 2.033 1.00 88.50 141 ALA A C 1
ATOM 1034 O O . ALA A 1 141 ? 5.891 -11.782 0.912 1.00 88.50 141 ALA A O 1
ATOM 1035 N N . GLU A 1 142 ? 4.428 -12.766 2.288 1.00 86.44 142 GLU A N 1
ATOM 1036 C CA . GLU A 1 142 ? 3.346 -12.958 1.326 1.00 86.44 142 GLU A CA 1
ATOM 1037 C C . GLU A 1 142 ? 2.660 -11.655 0.888 1.00 86.44 142 GLU A C 1
ATOM 1039 O O . GLU A 1 142 ? 2.018 -11.634 -0.164 1.00 86.44 142 GLU A O 1
ATOM 1044 N N . LEU A 1 143 ? 2.798 -10.578 1.668 1.00 89.81 143 LEU A N 1
ATOM 1045 C CA . LEU A 1 143 ? 2.286 -9.250 1.323 1.00 89.81 143 LEU A CA 1
ATOM 1046 C C . LEU A 1 143 ? 3.321 -8.394 0.595 1.00 89.81 143 LEU A C 1
ATOM 1048 O O . LEU A 1 143 ? 2.945 -7.430 -0.074 1.00 89.81 143 LEU A O 1
ATOM 1052 N N . ALA A 1 144 ? 4.605 -8.750 0.707 1.00 92.00 144 ALA A N 1
ATOM 1053 C CA . ALA A 1 144 ? 5.712 -8.017 0.111 1.00 92.00 144 ALA A CA 1
ATOM 1054 C C . ALA A 1 144 ? 5.739 -8.194 -1.417 1.00 92.00 144 ALA A C 1
ATOM 1056 O O . ALA A 1 144 ? 6.358 -9.115 -1.957 1.00 92.00 144 ALA A O 1
ATOM 1057 N N . ARG A 1 145 ? 5.011 -7.315 -2.106 1.00 94.12 145 ARG A N 1
ATOM 1058 C CA . ARG A 1 145 ? 4.877 -7.237 -3.562 1.00 94.12 145 ARG A CA 1
ATOM 1059 C C . ARG A 1 145 ? 4.249 -5.905 -3.970 1.00 94.12 145 ARG A C 1
ATOM 1061 O O . ARG A 1 145 ? 3.892 -5.092 -3.117 1.00 94.12 145 ARG A O 1
ATOM 1068 N N . THR A 1 146 ? 4.075 -5.705 -5.267 1.00 97.06 146 THR A N 1
ATOM 1069 C CA . THR A 1 146 ? 3.296 -4.597 -5.816 1.00 97.06 146 THR A CA 1
ATOM 1070 C C . THR A 1 146 ? 1.837 -4.994 -5.989 1.00 97.06 146 THR A C 1
ATOM 1072 O O . THR A 1 146 ? 1.502 -6.013 -6.605 1.00 97.06 146 THR A O 1
ATOM 1075 N N . TRP A 1 147 ? 0.966 -4.148 -5.461 1.00 96.38 147 TRP A N 1
ATOM 1076 C CA . TRP A 1 147 ? -0.480 -4.253 -5.536 1.00 96.38 147 TRP A CA 1
ATOM 1077 C C . TRP A 1 147 ? -1.034 -3.089 -6.341 1.00 96.38 147 TRP A C 1
ATOM 1079 O O . TRP A 1 147 ? -0.657 -1.946 -6.112 1.00 96.38 147 TRP A O 1
ATOM 1089 N N . GLN A 1 148 ? -1.957 -3.365 -7.249 1.00 96.69 148 GLN A N 1
ATOM 1090 C CA . GLN A 1 148 ? -2.796 -2.349 -7.861 1.00 96.69 148 GLN A CA 1
ATOM 1091 C C . GLN A 1 148 ? -4.002 -2.099 -6.955 1.00 96.69 148 GLN A C 1
ATOM 1093 O O . GLN A 1 148 ? -4.692 -3.051 -6.575 1.00 96.69 148 GLN A O 1
ATOM 1098 N N . VAL A 1 149 ? -4.286 -0.835 -6.643 1.00 96.75 149 VAL A N 1
ATOM 1099 C CA . VAL A 1 149 ? -5.564 -0.465 -6.032 1.00 96.75 149 VAL A CA 1
ATOM 1100 C C . VAL A 1 149 ? -6.631 -0.533 -7.118 1.00 96.75 149 VAL A C 1
ATOM 1102 O O . VAL A 1 149 ? -6.513 0.108 -8.157 1.00 96.75 149 VAL A O 1
ATOM 1105 N N . THR A 1 150 ? -7.663 -1.342 -6.902 1.00 96.44 150 THR A N 1
ATOM 1106 C CA . THR A 1 150 ? -8.742 -1.570 -7.882 1.00 96.44 150 THR A CA 1
ATOM 1107 C C . THR A 1 150 ? -10.067 -0.953 -7.459 1.00 96.44 150 THR A C 1
ATOM 1109 O O . THR A 1 150 ? -10.913 -0.661 -8.303 1.00 96.44 150 THR A O 1
ATOM 1112 N N . GLN A 1 151 ? -10.255 -0.732 -6.158 1.00 96.62 151 GLN A N 1
ATOM 1113 C CA . GLN A 1 151 ? -11.414 -0.041 -5.612 1.00 96.62 151 GLN A CA 1
ATOM 1114 C C . GLN A 1 151 ? -11.062 0.597 -4.271 1.00 96.62 151 GLN A C 1
ATOM 1116 O O . GLN A 1 151 ? -10.316 0.018 -3.481 1.00 96.62 151 GLN A O 1
ATOM 1121 N N . VAL A 1 152 ? -11.663 1.757 -4.016 1.00 96.56 152 VAL A N 1
ATOM 1122 C CA . VAL A 1 152 ? -11.647 2.446 -2.726 1.00 96.56 152 VAL A CA 1
ATOM 1123 C C . VAL A 1 152 ? -13.073 2.487 -2.185 1.00 96.56 152 VAL A C 1
ATOM 1125 O O . VAL A 1 152 ? -14.021 2.775 -2.921 1.00 96.56 152 VAL A O 1
ATOM 1128 N N . GLN A 1 153 ? -13.242 2.181 -0.904 1.00 96.56 153 GLN A N 1
ATOM 1129 C CA . GLN A 1 153 ? -14.484 2.407 -0.176 1.00 96.56 153 GLN A CA 1
ATOM 1130 C C . GLN A 1 153 ? -14.193 3.202 1.093 1.00 96.56 153 GLN A C 1
ATOM 1132 O O . GLN A 1 153 ? -13.263 2.873 1.825 1.00 96.56 153 GLN A O 1
ATOM 1137 N N . VAL A 1 154 ? -15.015 4.210 1.365 1.00 95.69 154 VAL A N 1
ATOM 1138 C CA . VAL A 1 154 ? -14.963 5.025 2.582 1.00 95.69 154 VAL A CA 1
ATOM 1139 C C . VAL A 1 154 ? -16.293 4.846 3.298 1.00 95.69 154 VAL A C 1
ATOM 1141 O O . VAL A 1 154 ? -17.355 5.054 2.706 1.00 95.69 154 VAL A O 1
ATOM 1144 N N . ASN A 1 155 ? -16.250 4.368 4.542 1.00 94.25 155 ASN A N 1
ATOM 1145 C CA . ASN A 1 155 ? -17.434 4.057 5.352 1.00 94.25 155 ASN A CA 1
ATOM 1146 C C . ASN A 1 155 ? -18.444 3.141 4.628 1.00 94.25 155 ASN A C 1
ATOM 1148 O O . ASN A 1 155 ? -19.656 3.301 4.731 1.00 94.25 155 ASN A O 1
ATOM 1152 N N . GLY A 1 156 ? -17.937 2.176 3.854 1.00 93.12 156 GLY A N 1
ATOM 1153 C CA . GLY A 1 156 ? -18.740 1.197 3.111 1.00 93.12 156 GLY A CA 1
ATOM 1154 C C . GLY A 1 156 ? -19.367 1.713 1.810 1.00 93.12 156 GLY A C 1
ATOM 1155 O O . GLY A 1 156 ? -20.028 0.946 1.107 1.00 93.12 156 GLY A O 1
ATOM 1156 N N . ALA A 1 157 ? -19.154 2.982 1.452 1.00 95.75 157 ALA A N 1
ATOM 1157 C CA . ALA A 1 157 ? -19.537 3.535 0.158 1.00 95.75 157 ALA A CA 1
ATOM 1158 C C . ALA A 1 157 ? -18.341 3.525 -0.802 1.00 95.75 157 ALA A C 1
ATOM 1160 O O . ALA A 1 157 ? -17.231 3.869 -0.411 1.00 95.75 157 ALA A O 1
ATOM 1161 N N . VAL A 1 158 ? -18.562 3.160 -2.069 1.00 96.50 158 VAL A N 1
ATOM 1162 C CA . VAL A 1 158 ? -17.519 3.264 -3.105 1.00 96.50 158 VAL A CA 1
ATOM 1163 C C . VAL A 1 158 ? -17.160 4.735 -3.299 1.00 96.50 158 VAL A C 1
ATOM 1165 O O . VAL A 1 158 ? -18.035 5.539 -3.625 1.00 96.50 158 VAL A O 1
ATOM 1168 N N . ALA A 1 159 ? -15.884 5.054 -3.109 1.00 95.50 159 ALA A N 1
ATOM 1169 C CA . ALA A 1 159 ? -15.320 6.371 -3.353 1.00 95.50 159 ALA A CA 1
ATOM 1170 C C . ALA A 1 159 ? -14.636 6.403 -4.724 1.00 95.50 159 ALA A C 1
ATOM 1172 O O . ALA A 1 159 ? -14.180 5.374 -5.233 1.00 95.50 159 ALA A O 1
ATOM 1173 N N . ASP A 1 160 ? -14.578 7.589 -5.324 1.00 93.81 160 ASP A N 1
ATOM 1174 C CA . ASP A 1 160 ? -13.761 7.800 -6.510 1.00 93.81 160 ASP A CA 1
ATOM 1175 C C . ASP A 1 160 ? -12.275 7.762 -6.117 1.00 93.81 160 ASP A C 1
ATOM 1177 O O . ASP A 1 160 ? -11.862 8.380 -5.135 1.00 93.81 160 ASP A O 1
ATOM 1181 N N . MET A 1 161 ? -11.480 6.977 -6.848 1.00 91.75 161 MET A N 1
ATOM 1182 C CA . MET A 1 161 ? -10.059 6.794 -6.541 1.00 91.75 161 MET A CA 1
ATOM 1183 C C . MET A 1 161 ? -9.264 8.081 -6.779 1.00 91.75 161 MET A C 1
ATOM 1185 O O . MET A 1 161 ? -8.330 8.348 -6.025 1.00 91.75 161 MET A O 1
ATOM 1189 N N . ALA A 1 162 ? -9.639 8.863 -7.798 1.00 92.00 162 ALA A N 1
ATOM 1190 C CA . ALA A 1 162 ? -8.979 10.122 -8.099 1.00 92.00 162 ALA A CA 1
ATOM 1191 C C . ALA A 1 162 ? -9.232 11.145 -6.993 1.00 92.00 162 ALA A C 1
ATOM 1193 O O . ALA A 1 162 ? -8.287 11.781 -6.537 1.00 92.00 162 ALA A O 1
ATOM 1194 N N . ASP A 1 163 ? -10.471 11.226 -6.504 1.00 91.25 163 ASP A N 1
ATOM 1195 C CA . ASP A 1 163 ? -10.817 12.117 -5.395 1.00 91.25 163 ASP A CA 1
ATOM 1196 C C . ASP A 1 163 ? -10.126 11.702 -4.082 1.00 91.25 163 ASP A C 1
ATOM 1198 O O . ASP A 1 163 ? -9.608 12.560 -3.371 1.00 91.25 163 ASP A O 1
ATOM 1202 N N . TYR A 1 164 ? -10.097 10.404 -3.743 1.00 91.25 164 TYR A N 1
ATOM 1203 C CA . TYR A 1 164 ? -9.534 9.948 -2.462 1.00 91.25 164 TYR A CA 1
ATOM 1204 C C . TYR A 1 164 ? -8.013 10.130 -2.375 1.00 91.25 164 TYR A C 1
ATOM 1206 O O . TYR A 1 164 ? -7.504 10.591 -1.358 1.00 91.25 164 TYR A O 1
ATOM 1214 N N . PHE A 1 165 ? -7.283 9.767 -3.432 1.00 90.25 165 PHE A N 1
ATOM 1215 C CA . PHE A 1 165 ? -5.821 9.887 -3.463 1.00 90.25 165 PHE A CA 1
ATOM 1216 C C . PHE A 1 165 ? -5.331 11.260 -3.955 1.00 90.25 165 PHE A C 1
ATOM 1218 O O . PHE A 1 165 ? -4.128 11.417 -4.157 1.00 90.25 165 PHE A O 1
ATOM 1225 N N . ASP A 1 166 ? -6.237 12.226 -4.164 1.00 92.50 166 ASP A N 1
ATOM 1226 C CA . ASP A 1 166 ? -5.955 13.540 -4.766 1.00 92.50 166 ASP A CA 1
ATOM 1227 C C . ASP A 1 166 ? -5.109 13.414 -6.045 1.00 92.50 166 ASP A C 1
ATOM 1229 O O . ASP A 1 166 ? -4.045 14.021 -6.207 1.00 92.50 166 ASP A O 1
ATOM 1233 N N . LEU A 1 167 ? -5.545 12.531 -6.950 1.00 92.69 167 LEU A N 1
ATOM 1234 C CA . LEU A 1 167 ? -4.790 12.251 -8.162 1.00 92.69 167 LEU A CA 1
ATOM 1235 C C . LEU A 1 167 ? -4.755 13.501 -9.056 1.00 92.69 167 LEU A C 1
ATOM 1237 O O . LEU A 1 167 ? -5.783 14.153 -9.272 1.00 92.69 167 LEU A O 1
ATOM 1241 N N . PRO A 1 168 ? -3.591 13.834 -9.646 1.00 94.06 168 PRO A N 1
ATOM 1242 C CA . PRO A 1 168 ? -3.528 14.880 -10.653 1.00 94.06 168 PRO A CA 1
ATOM 1243 C C . PRO A 1 168 ? -4.423 14.512 -11.851 1.00 94.06 168 PRO A C 1
ATOM 1245 O O . PRO A 1 168 ? -4.712 13.337 -12.065 1.00 94.06 168 PRO A O 1
ATOM 1248 N N . PRO A 1 169 ? -4.814 15.473 -12.712 1.00 94.12 169 PRO A N 1
ATOM 1249 C CA . PRO A 1 169 ? -5.729 15.211 -13.831 1.00 94.12 169 PRO A CA 1
ATOM 1250 C C . PRO A 1 169 ? -5.280 14.137 -14.835 1.00 94.12 169 PRO A C 1
ATOM 1252 O O . PRO A 1 169 ? -6.090 13.691 -15.641 1.00 94.12 169 PRO A O 1
ATOM 1255 N N . THR A 1 170 ? -3.993 13.790 -14.842 1.00 93.88 170 THR A N 1
ATOM 1256 C CA . THR A 1 170 ? -3.398 12.741 -15.680 1.00 93.88 170 THR A CA 1
ATOM 1257 C C . THR A 1 170 ? -3.240 11.406 -14.952 1.00 93.88 170 THR A C 1
ATOM 1259 O O . THR A 1 170 ? -2.858 10.434 -15.586 1.00 93.88 170 THR A O 1
ATOM 1262 N N . GLY A 1 171 ? -3.503 11.345 -13.643 1.00 94.44 171 GLY A N 1
ATOM 1263 C CA . GLY A 1 171 ? -3.407 10.124 -12.850 1.00 94.44 171 GLY A CA 1
ATOM 1264 C C . GLY A 1 171 ? -4.612 9.221 -13.066 1.00 94.44 171 GLY A C 1
ATOM 1265 O O . GLY A 1 171 ? -5.754 9.642 -12.893 1.00 94.44 171 GLY A O 1
ATOM 1266 N N . GLU A 1 172 ? -4.346 7.969 -13.422 1.00 94.81 172 GLU A N 1
ATOM 1267 C CA . GLU A 1 172 ? -5.365 6.960 -13.710 1.00 94.81 172 GLU A CA 1
ATOM 1268 C C . GLU A 1 172 ? -5.322 5.769 -12.747 1.00 94.81 172 GLU A C 1
ATOM 1270 O O . GLU A 1 172 ? -6.343 5.106 -12.550 1.00 94.81 172 GLU A O 1
ATOM 1275 N N . ALA A 1 173 ? -4.169 5.482 -12.134 1.00 95.75 173 ALA A N 1
ATOM 1276 C CA . ALA A 1 173 ? -4.012 4.326 -11.258 1.00 95.75 173 ALA A CA 1
ATOM 1277 C C . ALA A 1 173 ? -3.096 4.595 -10.059 1.00 95.75 173 ALA A C 1
ATOM 1279 O O . ALA A 1 173 ? -2.223 5.462 -10.085 1.00 95.75 173 ALA A O 1
ATOM 1280 N N . VAL A 1 174 ? -3.281 3.785 -9.013 1.00 97.19 174 VAL A N 1
ATOM 1281 C CA . VAL A 1 174 ? -2.423 3.758 -7.824 1.00 97.19 174 VAL A CA 1
ATOM 1282 C C . VAL A 1 174 ? -1.850 2.358 -7.643 1.00 97.19 174 VAL A C 1
ATOM 1284 O O . VAL A 1 174 ? -2.588 1.367 -7.608 1.00 97.19 174 VAL A O 1
ATOM 1287 N N . ALA A 1 175 ? -0.529 2.275 -7.498 1.00 97.25 175 ALA A N 1
ATOM 1288 C CA . ALA A 1 175 ? 0.182 1.046 -7.175 1.00 97.25 175 ALA A CA 1
ATOM 1289 C C . ALA A 1 175 ? 0.891 1.170 -5.820 1.00 97.25 175 ALA A C 1
ATOM 1291 O O . ALA A 1 175 ? 1.582 2.147 -5.551 1.00 97.25 175 ALA A O 1
ATOM 1292 N N . MET A 1 176 ? 0.751 0.157 -4.971 1.00 96.81 176 MET A N 1
ATOM 1293 C CA . MET A 1 176 ? 1.385 0.067 -3.657 1.00 96.81 176 MET A CA 1
ATOM 1294 C C . MET A 1 176 ? 2.436 -1.039 -3.673 1.00 96.81 176 MET A C 1
ATOM 1296 O O . MET A 1 176 ? 2.100 -2.218 -3.766 1.00 96.81 176 MET A O 1
ATOM 1300 N N . HIS A 1 177 ? 3.709 -0.675 -3.577 1.00 95.56 177 HIS A N 1
ATOM 1301 C CA . HIS A 1 177 ? 4.831 -1.608 -3.549 1.00 95.56 177 HIS A CA 1
ATOM 1302 C C . HIS A 1 177 ? 5.352 -1.770 -2.121 1.00 95.56 177 HIS A C 1
ATOM 1304 O O . HIS A 1 177 ? 6.066 -0.911 -1.594 1.00 95.56 177 HIS A O 1
ATOM 1310 N N . LEU A 1 178 ? 4.977 -2.892 -1.506 1.00 94.56 178 LEU A N 1
ATOM 1311 C CA . LEU A 1 178 ? 5.388 -3.282 -0.163 1.00 94.56 178 LEU A CA 1
ATOM 1312 C C . LEU A 1 178 ? 6.721 -4.027 -0.249 1.00 94.56 178 LEU A C 1
ATOM 1314 O O . LEU A 1 178 ? 6.796 -5.149 -0.751 1.00 94.56 178 LEU A O 1
ATOM 1318 N N . LEU A 1 179 ? 7.784 -3.414 0.262 1.00 92.50 179 LEU A N 1
ATOM 1319 C CA . LEU A 1 179 ? 9.104 -4.029 0.328 1.00 92.50 179 LEU A CA 1
ATOM 1320 C C . LEU A 1 179 ? 9.250 -4.878 1.600 1.00 92.50 179 LEU A C 1
ATOM 1322 O O . LEU A 1 179 ? 8.780 -4.455 2.659 1.00 92.50 179 LEU A O 1
ATOM 1326 N N . PRO A 1 180 ? 9.987 -6.009 1.559 1.00 91.19 180 PRO A N 1
ATOM 1327 C CA . PRO A 1 180 ? 10.234 -6.850 2.738 1.00 91.19 180 PRO A CA 1
ATOM 1328 C C . PRO A 1 180 ? 10.904 -6.131 3.917 1.00 91.19 180 PRO A C 1
ATOM 1330 O O . PRO A 1 180 ? 10.849 -6.617 5.038 1.00 91.19 180 PRO A O 1
ATOM 1333 N N . ALA A 1 181 ? 11.553 -4.992 3.663 1.00 91.06 181 ALA A N 1
ATOM 1334 C CA . ALA A 1 181 ? 12.194 -4.159 4.679 1.00 91.06 181 ALA A CA 1
ATOM 1335 C C . ALA A 1 181 ? 11.215 -3.245 5.446 1.00 91.06 181 ALA A C 1
ATOM 1337 O O . ALA A 1 181 ? 11.667 -2.390 6.202 1.00 91.06 181 ALA A O 1
ATOM 1338 N N . GLY A 1 182 ? 9.904 -3.370 5.212 1.00 93.56 182 GLY A N 1
ATOM 1339 C CA . GLY A 1 182 ? 8.882 -2.545 5.860 1.00 93.56 182 GLY A CA 1
ATOM 1340 C C . GLY A 1 182 ? 8.697 -1.165 5.239 1.00 93.56 182 GLY A C 1
ATOM 1341 O O . GLY A 1 182 ? 8.094 -0.297 5.853 1.00 93.56 182 GLY A O 1
ATOM 1342 N N . ILE A 1 183 ? 9.188 -0.954 4.016 1.00 94.62 183 ILE A N 1
ATOM 1343 C CA . ILE A 1 183 ? 8.968 0.281 3.252 1.00 94.62 183 ILE A CA 1
ATOM 1344 C C . ILE A 1 183 ? 7.777 0.074 2.315 1.00 94.62 183 ILE A C 1
ATOM 1346 O O . ILE A 1 183 ? 7.723 -0.922 1.591 1.00 94.62 183 ILE A O 1
ATOM 1350 N N . LEU A 1 184 ? 6.840 1.015 2.319 1.00 95.38 184 LEU A N 1
ATOM 1351 C CA . LEU A 1 184 ? 5.722 1.108 1.390 1.00 95.38 184 LEU A CA 1
ATOM 1352 C C . LEU A 1 184 ? 6.000 2.261 0.422 1.00 95.38 184 LEU A C 1
ATOM 1354 O O . LEU A 1 184 ? 6.117 3.412 0.835 1.00 95.38 184 LEU A O 1
ATOM 1358 N N . ASN A 1 185 ? 6.094 1.950 -0.869 1.00 93.88 185 ASN A N 1
ATOM 1359 C CA . ASN A 1 185 ? 6.078 2.964 -1.919 1.00 93.88 185 ASN A CA 1
ATOM 1360 C C . ASN A 1 185 ? 4.680 3.026 -2.523 1.00 93.88 185 ASN A C 1
ATOM 1362 O O . ASN A 1 185 ? 4.156 1.994 -2.943 1.00 93.88 185 ASN A O 1
ATOM 1366 N N . ILE A 1 186 ? 4.108 4.219 -2.613 1.00 94.94 186 ILE A N 1
ATOM 1367 C CA . ILE A 1 186 ? 2.837 4.456 -3.295 1.00 94.94 186 ILE A CA 1
ATOM 1368 C C . ILE A 1 186 ? 3.154 5.225 -4.573 1.00 94.94 186 ILE A C 1
ATOM 1370 O O . ILE A 1 186 ? 3.728 6.309 -4.511 1.00 94.94 186 ILE A O 1
ATOM 1374 N N . PHE A 1 187 ? 2.824 4.650 -5.724 1.00 95.56 187 PHE A N 1
ATOM 1375 C CA . PHE A 1 187 ? 3.018 5.257 -7.036 1.00 95.56 187 PHE A CA 1
ATOM 1376 C C . PHE A 1 187 ? 1.677 5.703 -7.600 1.00 95.56 187 PHE A C 1
ATOM 1378 O O . PHE A 1 187 ? 0.733 4.912 -7.642 1.00 95.56 187 PHE A O 1
ATOM 1385 N N . ILE A 1 188 ? 1.625 6.948 -8.061 1.00 96.31 188 ILE A N 1
ATOM 1386 C CA . ILE A 1 188 ? 0.543 7.462 -8.895 1.00 96.31 188 ILE A CA 1
ATOM 1387 C C . ILE A 1 188 ? 0.988 7.315 -10.343 1.00 96.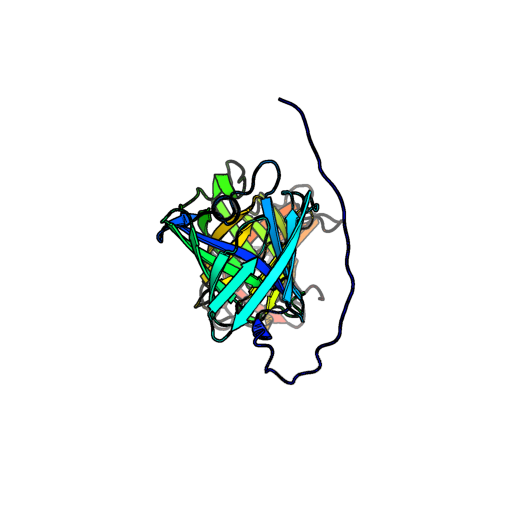31 188 ILE A C 1
ATOM 1389 O O . ILE A 1 188 ? 2.068 7.787 -10.709 1.00 96.31 188 ILE A O 1
ATOM 1393 N N . LEU A 1 189 ? 0.155 6.651 -11.134 1.00 96.56 189 LEU A N 1
ATOM 1394 C CA . LEU A 1 189 ? 0.447 6.274 -12.506 1.00 96.56 189 LEU A CA 1
ATOM 1395 C C . LEU A 1 189 ? -0.528 6.945 -13.469 1.00 96.56 189 LEU A C 1
ATOM 1397 O O . LEU A 1 189 ? -1.712 7.076 -13.147 1.00 96.56 189 LEU A O 1
ATOM 1401 N N . ASP A 1 190 ? -0.047 7.339 -14.642 1.00 95.88 190 ASP A N 1
ATOM 1402 C CA . ASP A 1 190 ? -0.905 7.758 -15.751 1.00 95.88 190 ASP A CA 1
ATOM 1403 C C . ASP A 1 190 ? -1.391 6.568 -16.607 1.00 95.88 190 ASP A C 1
ATOM 1405 O O . ASP A 1 190 ? -1.220 5.402 -16.238 1.00 95.88 190 ASP A O 1
ATOM 1409 N N . ALA A 1 191 ? -2.020 6.865 -17.749 1.00 93.62 191 ALA A N 1
ATOM 1410 C CA . ALA A 1 191 ? -2.564 5.871 -18.679 1.00 93.62 191 ALA A CA 1
ATOM 1411 C C . ALA A 1 191 ? -1.512 4.905 -19.258 1.00 93.62 191 ALA A C 1
ATOM 1413 O O . ALA A 1 191 ? -1.844 3.770 -19.613 1.00 93.62 191 ALA A O 1
ATOM 1414 N N . ASP A 1 192 ? -0.256 5.349 -19.348 1.00 92.88 192 ASP A N 1
ATOM 1415 C CA . ASP A 1 192 ? 0.864 4.603 -19.926 1.00 92.88 192 ASP A CA 1
ATOM 1416 C C . ASP A 1 192 ? 1.737 3.946 -18.830 1.00 92.88 192 ASP A C 1
ATOM 1418 O O . ASP A 1 192 ? 2.735 3.278 -19.113 1.00 92.88 192 ASP A O 1
ATOM 1422 N N . ASN A 1 193 ? 1.301 4.030 -17.566 1.00 94.69 193 ASN A N 1
ATOM 1423 C CA . ASN A 1 193 ? 2.011 3.603 -16.357 1.00 94.69 193 ASN A CA 1
ATOM 1424 C C . ASN A 1 193 ? 3.299 4.394 -16.067 1.00 94.69 193 ASN A C 1
ATOM 1426 O O . ASN A 1 193 ? 4.193 3.886 -15.374 1.00 94.69 193 ASN A O 1
ATOM 1430 N N . GLU A 1 194 ? 3.393 5.629 -16.561 1.00 95.56 194 GLU A N 1
ATOM 1431 C CA . GLU A 1 194 ? 4.407 6.585 -16.124 1.00 95.56 194 GLU A CA 1
ATOM 1432 C C . GLU A 1 194 ? 4.140 6.971 -14.663 1.00 95.56 194 GLU A C 1
ATOM 1434 O O . GLU A 1 194 ? 3.007 7.233 -14.257 1.00 95.56 194 GLU A O 1
ATOM 1439 N N . ILE A 1 195 ? 5.191 6.995 -13.848 1.00 95.56 195 ILE A N 1
ATOM 1440 C CA . ILE A 1 195 ? 5.155 7.407 -12.448 1.00 95.56 195 ILE A CA 1
ATOM 1441 C C . ILE A 1 195 ? 5.141 8.934 -12.406 1.00 95.56 195 ILE A C 1
ATOM 1443 O O . ILE A 1 195 ? 6.184 9.580 -12.489 1.00 95.56 195 ILE A O 1
ATOM 1447 N N . ILE A 1 196 ? 3.957 9.502 -12.207 1.00 95.00 196 ILE A N 1
ATOM 1448 C CA . ILE A 1 196 ? 3.740 10.954 -12.115 1.00 95.00 196 ILE A CA 1
ATOM 1449 C C . ILE A 1 196 ? 3.649 11.455 -10.665 1.00 95.00 196 ILE A C 1
ATOM 1451 O O . ILE A 1 196 ? 3.571 12.658 -10.417 1.00 95.00 196 ILE A O 1
ATOM 1455 N N . GLY A 1 197 ? 3.647 10.537 -9.695 1.00 92.44 197 GLY A N 1
ATOM 1456 C CA . GLY A 1 197 ? 3.670 10.844 -8.269 1.00 92.44 197 GLY A CA 1
ATOM 1457 C C . GLY A 1 197 ? 4.198 9.676 -7.441 1.00 92.44 197 GLY A C 1
ATOM 1458 O O . GLY A 1 197 ? 4.039 8.509 -7.804 1.00 92.44 197 GLY A O 1
ATOM 1459 N N . HIS A 1 198 ? 4.839 9.992 -6.317 1.00 91.56 198 HIS A N 1
ATOM 1460 C CA . HIS A 1 198 ? 5.430 9.006 -5.414 1.00 91.56 198 HIS A CA 1
ATOM 1461 C C . HIS A 1 198 ? 5.302 9.473 -3.966 1.00 91.56 198 HIS A C 1
ATOM 1463 O O . HIS A 1 198 ? 5.610 10.620 -3.652 1.00 91.56 198 HIS A O 1
ATOM 1469 N N . GLN A 1 199 ? 4.847 8.577 -3.094 1.00 92.25 199 GLN A N 1
ATOM 1470 C CA . GLN A 1 199 ? 4.809 8.777 -1.648 1.00 92.25 199 GLN A CA 1
ATOM 1471 C C . GLN A 1 199 ? 5.476 7.600 -0.936 1.00 92.25 199 GLN A C 1
ATOM 1473 O O . GLN A 1 199 ? 5.521 6.473 -1.451 1.00 92.25 199 GLN A O 1
ATOM 1478 N N . LEU A 1 200 ? 5.988 7.874 0.261 1.00 92.44 200 LEU A N 1
ATOM 1479 C CA . LEU A 1 200 ? 6.647 6.903 1.121 1.00 92.44 200 LEU A CA 1
ATOM 1480 C C . LEU A 1 200 ? 5.892 6.765 2.439 1.00 92.44 200 LEU A C 1
ATOM 1482 O O . LEU A 1 200 ? 5.417 7.734 3.022 1.00 92.44 200 LEU A O 1
ATOM 1486 N N . ALA A 1 201 ? 5.825 5.531 2.907 1.00 94.94 201 ALA A N 1
ATOM 1487 C CA . ALA A 1 201 ? 5.370 5.180 4.238 1.00 94.94 201 ALA A CA 1
ATOM 1488 C C . ALA A 1 201 ? 6.162 3.962 4.715 1.00 94.94 201 ALA A C 1
ATOM 1490 O O . ALA A 1 201 ? 6.873 3.308 3.941 1.00 94.94 201 ALA A O 1
ATOM 1491 N N . THR A 1 202 ? 6.015 3.617 5.986 1.00 95.56 202 THR A N 1
ATOM 1492 C CA . THR A 1 202 ? 6.406 2.294 6.469 1.00 95.56 202 THR A CA 1
ATOM 1493 C C . THR A 1 202 ? 5.179 1.425 6.682 1.00 95.56 202 THR A C 1
ATOM 1495 O O . THR A 1 202 ? 4.052 1.910 6.788 1.00 95.56 202 THR A O 1
ATOM 1498 N N . TRP A 1 203 ? 5.380 0.115 6.677 1.00 95.12 203 TRP A N 1
ATOM 1499 C CA . TRP A 1 203 ? 4.324 -0.841 6.963 1.00 95.12 203 TRP A CA 1
ATOM 1500 C C . TRP A 1 203 ? 4.846 -1.934 7.880 1.00 95.12 203 TRP A C 1
ATOM 1502 O O . TRP A 1 203 ? 6.030 -2.273 7.858 1.00 95.12 203 TRP A O 1
ATOM 1512 N N . ALA A 1 204 ? 3.948 -2.504 8.671 1.00 93.44 204 ALA A N 1
ATOM 1513 C CA . ALA A 1 204 ? 4.228 -3.651 9.517 1.00 93.44 204 ALA A CA 1
ATOM 1514 C C . ALA A 1 204 ? 2.959 -4.479 9.719 1.00 93.44 204 ALA A C 1
ATOM 1516 O O . ALA A 1 204 ? 1.839 -3.981 9.600 1.00 93.44 204 ALA A O 1
ATOM 1517 N N . THR A 1 205 ? 3.133 -5.759 10.023 1.00 91.69 205 THR A N 1
ATOM 1518 C CA . THR A 1 205 ? 2.041 -6.732 10.124 1.00 91.69 205 THR A CA 1
ATOM 1519 C C . THR A 1 205 ? 2.275 -7.757 11.218 1.00 91.69 205 THR A C 1
ATOM 1521 O O . THR A 1 205 ? 3.410 -8.057 11.582 1.00 91.69 205 THR A O 1
ATOM 1524 N N . GLN A 1 206 ? 1.191 -8.336 11.731 1.00 87.75 206 GLN A N 1
ATOM 1525 C CA . GLN A 1 206 ? 1.264 -9.502 12.607 1.00 87.75 206 GLN A CA 1
ATOM 1526 C C . GLN A 1 206 ? -0.025 -10.321 12.520 1.00 87.75 206 GLN A C 1
ATOM 1528 O O . GLN A 1 206 ? -1.041 -9.971 13.124 1.00 87.75 206 GLN A O 1
ATOM 1533 N N . GLY A 1 207 ? 0.029 -11.441 11.796 1.00 85.38 207 GLY A N 1
ATOM 1534 C CA . GLY A 1 207 ? -1.188 -12.154 11.407 1.00 85.38 207 GLY A CA 1
ATOM 1535 C C . GLY A 1 207 ? -2.006 -11.285 10.454 1.00 85.38 207 GLY A C 1
ATOM 1536 O O . GLY A 1 207 ? -1.461 -10.780 9.481 1.00 85.38 207 GLY A O 1
ATOM 1537 N N . GLU A 1 208 ? -3.283 -11.076 10.761 1.00 87.38 208 GLU A N 1
ATOM 1538 C CA . GLU A 1 208 ? -4.190 -10.232 9.967 1.00 87.38 208 GLU A CA 1
ATOM 1539 C C . GLU A 1 208 ? -4.038 -8.727 10.233 1.00 87.38 208 GLU A C 1
ATOM 1541 O O . GLU A 1 208 ? -4.615 -7.924 9.511 1.00 87.38 208 GLU A O 1
ATOM 1546 N N . LEU A 1 209 ? -3.291 -8.325 11.267 1.00 91.56 209 LEU A N 1
ATOM 1547 C CA . LEU A 1 209 ? -3.117 -6.912 11.602 1.00 91.56 209 LEU A CA 1
ATOM 1548 C C . LEU A 1 209 ? -2.180 -6.225 10.614 1.00 91.56 209 LEU A C 1
ATOM 1550 O O . LEU A 1 209 ? -1.116 -6.765 10.305 1.00 91.56 209 LEU A O 1
ATOM 1554 N N . LEU A 1 210 ? -2.536 -5.002 10.228 1.00 92.56 210 LEU A N 1
ATOM 1555 C CA . LEU A 1 210 ? -1.726 -4.106 9.412 1.00 92.56 210 LEU A CA 1
ATOM 1556 C C . LEU A 1 210 ? -1.602 -2.744 10.097 1.00 92.56 210 LEU A C 1
ATOM 1558 O O . LEU A 1 210 ? -2.581 -2.196 10.612 1.00 92.56 210 LEU A O 1
ATOM 1562 N N . VAL A 1 211 ? -0.390 -2.201 10.064 1.00 94.38 211 VAL A N 1
ATOM 1563 C CA . VAL A 1 211 ? -0.094 -0.805 10.382 1.00 94.38 211 VAL A CA 1
ATOM 1564 C C . VAL A 1 211 ? 0.596 -0.197 9.173 1.00 94.38 211 VAL A C 1
ATOM 1566 O O . VAL A 1 211 ? 1.548 -0.783 8.655 1.00 94.38 211 VAL A O 1
ATOM 1569 N N . VAL A 1 212 ? 0.113 0.964 8.744 1.00 94.38 212 VAL A N 1
ATOM 1570 C CA . VAL A 1 212 ? 0.760 1.820 7.750 1.00 94.38 212 VAL A CA 1
ATOM 1571 C C . VAL A 1 212 ? 1.085 3.138 8.434 1.00 94.38 212 VAL A C 1
ATOM 1573 O O . VAL A 1 212 ? 0.200 3.767 9.001 1.00 94.38 212 VAL A O 1
ATOM 1576 N N . ASP A 1 213 ? 2.349 3.533 8.400 1.00 93.62 213 ASP A N 1
ATOM 1577 C CA . ASP A 1 213 ? 2.865 4.712 9.091 1.00 93.62 213 ASP A CA 1
ATOM 1578 C C . ASP A 1 213 ? 3.445 5.688 8.050 1.00 93.62 213 ASP A C 1
ATOM 1580 O O . ASP A 1 213 ? 4.577 5.488 7.583 1.00 93.62 213 ASP A O 1
ATOM 1584 N N . PRO A 1 214 ? 2.629 6.641 7.559 1.00 91.06 214 PRO A N 1
ATOM 1585 C CA . PRO A 1 214 ? 3.066 7.678 6.626 1.00 91.06 214 PRO A CA 1
ATOM 1586 C C . PRO A 1 214 ? 3.983 8.701 7.318 1.00 91.06 214 PRO A C 1
ATOM 1588 O O . PRO A 1 214 ? 3.873 8.933 8.512 1.00 91.06 214 PRO A O 1
ATOM 1591 N N . GLU A 1 215 ? 4.885 9.343 6.569 1.00 87.31 215 GLU A N 1
ATOM 1592 C CA . GLU A 1 215 ? 5.903 10.239 7.156 1.00 87.31 215 GLU A CA 1
ATOM 1593 C C . GLU A 1 215 ? 5.312 11.478 7.863 1.00 87.31 215 GLU A C 1
ATOM 1595 O O . GLU A 1 215 ? 5.829 11.897 8.898 1.00 87.31 215 GLU A O 1
ATOM 1600 N N . ASP A 1 216 ? 4.211 12.023 7.337 1.00 85.94 216 ASP A N 1
ATOM 1601 C CA . ASP A 1 216 ? 3.617 13.297 7.770 1.00 85.94 216 ASP A CA 1
ATOM 1602 C C . ASP A 1 216 ? 2.178 13.157 8.309 1.00 85.94 216 ASP A C 1
ATOM 1604 O O . ASP A 1 216 ? 1.424 14.131 8.331 1.00 85.94 216 ASP A O 1
ATOM 1608 N N . ALA A 1 217 ? 1.758 11.956 8.720 1.00 88.00 217 ALA A N 1
ATOM 1609 C CA . ALA A 1 217 ? 0.417 11.734 9.263 1.00 88.00 217 ALA A CA 1
ATOM 1610 C C . ALA A 1 217 ? 0.393 10.626 10.333 1.00 88.00 217 ALA A C 1
ATOM 1612 O O . ALA A 1 217 ? 1.328 9.831 10.426 1.00 88.00 217 ALA A O 1
ATOM 1613 N N . PRO A 1 218 ? -0.665 10.550 11.160 1.00 88.94 218 PRO A N 1
ATOM 1614 C CA . PRO A 1 218 ? -0.803 9.492 12.153 1.00 88.94 218 PRO A CA 1
ATOM 1615 C C . PRO A 1 218 ? -0.808 8.081 11.535 1.00 88.94 218 PRO A C 1
ATOM 1617 O O . PRO A 1 218 ? -1.345 7.891 10.438 1.00 88.94 218 PRO A O 1
ATOM 1620 N N . PRO A 1 219 ? -0.301 7.058 12.254 1.00 91.50 219 PRO A N 1
ATOM 1621 C CA . PRO A 1 219 ? -0.347 5.683 11.779 1.00 91.50 219 PRO A CA 1
ATOM 1622 C C . PRO A 1 219 ? -1.782 5.188 11.581 1.00 91.50 219 PRO A C 1
ATOM 1624 O O . PRO A 1 219 ? -2.602 5.214 12.502 1.00 91.50 219 PRO A O 1
ATOM 1627 N N . MET A 1 220 ? -2.048 4.632 10.406 1.00 93.94 220 MET A N 1
ATOM 1628 C CA . MET A 1 220 ? -3.295 3.956 10.074 1.00 93.94 220 MET A CA 1
ATOM 1629 C C . MET A 1 220 ? -3.225 2.498 10.519 1.00 93.94 220 MET A C 1
ATOM 1631 O O . MET A 1 220 ? -2.246 1.794 10.247 1.00 93.94 220 MET A O 1
ATOM 1635 N N . ARG A 1 221 ? -4.272 2.015 11.193 1.00 94.38 221 ARG A N 1
ATOM 1636 C CA . ARG A 1 221 ? -4.326 0.644 11.721 1.00 94.38 221 ARG A CA 1
ATOM 1637 C C . ARG A 1 221 ? -5.595 -0.064 11.303 1.00 94.38 221 ARG A C 1
ATOM 1639 O O . ARG A 1 221 ? -6.663 0.536 11.210 1.00 94.38 221 ARG A O 1
ATOM 1646 N N . GLY A 1 222 ? -5.476 -1.368 11.112 1.00 93.12 222 GLY A N 1
ATOM 1647 C CA . GLY A 1 222 ? -6.616 -2.213 10.814 1.00 93.12 222 GLY A CA 1
ATOM 1648 C C . GLY A 1 222 ? -6.180 -3.609 10.422 1.00 93.12 222 GLY A C 1
ATOM 1649 O O . GLY A 1 222 ? -5.281 -4.184 11.042 1.00 93.12 222 GLY A O 1
ATOM 1650 N N . VAL A 1 223 ? -6.845 -4.163 9.417 1.00 93.38 223 VAL A N 1
ATOM 1651 C CA . VAL A 1 223 ? -6.710 -5.566 9.039 1.00 93.38 223 VAL A CA 1
ATOM 1652 C C . VAL A 1 223 ? -6.509 -5.754 7.546 1.00 93.38 223 VAL A C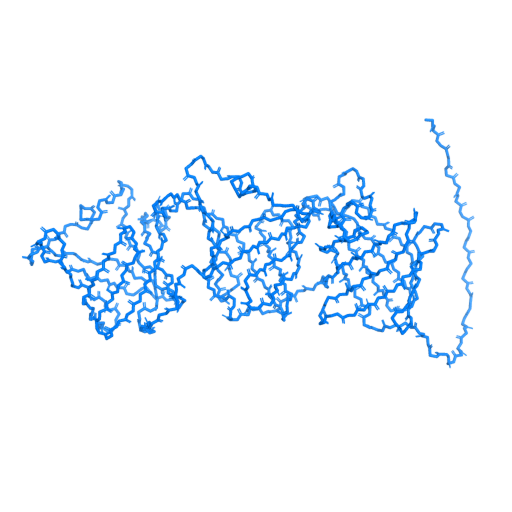 1
ATOM 1654 O O . VAL A 1 223 ? -6.989 -4.981 6.716 1.00 93.38 223 VAL A O 1
ATOM 1657 N N . TRP A 1 224 ? -5.837 -6.842 7.214 1.00 89.50 224 TRP A N 1
ATOM 1658 C CA . TRP A 1 224 ? -5.719 -7.380 5.872 1.00 89.50 224 TRP A CA 1
ATOM 1659 C C . TRP A 1 224 ? -6.585 -8.647 5.785 1.00 89.50 224 TRP A C 1
ATOM 1661 O O . TRP A 1 224 ? -6.409 -9.559 6.591 1.00 89.50 224 TRP A O 1
ATOM 1671 N N . ALA A 1 225 ? -7.549 -8.703 4.858 1.00 81.19 225 ALA A N 1
ATOM 1672 C CA . ALA A 1 225 ? -8.552 -9.777 4.807 1.00 81.19 225 ALA A CA 1
ATOM 1673 C C . ALA A 1 225 ? -8.264 -10.867 3.746 1.00 81.19 225 ALA A C 1
ATOM 1675 O O . ALA A 1 225 ? -7.454 -10.689 2.830 1.00 81.19 225 ALA A O 1
ATOM 1676 N N . ASP A 1 226 ? -8.954 -12.008 3.907 1.00 56.56 226 ASP A N 1
ATOM 1677 C CA . ASP A 1 226 ? -8.707 -13.321 3.285 1.00 56.56 226 ASP A CA 1
ATOM 1678 C C . ASP A 1 226 ? -8.361 -13.316 1.779 1.00 56.56 226 ASP A C 1
ATOM 1680 O O . ASP A 1 226 ? -9.026 -12.688 0.956 1.00 56.56 226 ASP A O 1
ATOM 1684 N N . ASN A 1 227 ? -7.348 -14.125 1.424 1.00 65.31 227 ASN A N 1
ATOM 1685 C CA . ASN A 1 227 ? -6.634 -14.239 0.128 1.00 65.31 227 ASN A CA 1
ATOM 1686 C C . ASN A 1 227 ? -5.659 -13.113 -0.208 1.00 65.31 227 ASN A C 1
ATOM 1688 O O . ASN A 1 227 ? -5.084 -13.080 -1.295 1.00 65.31 227 ASN A O 1
ATOM 1692 N N . ASN A 1 228 ? -5.436 -12.229 0.744 1.00 69.94 228 ASN A N 1
ATOM 1693 C CA . ASN A 1 228 ? -4.557 -11.099 0.627 1.00 69.94 228 ASN A CA 1
ATOM 1694 C C . ASN A 1 228 ? -4.955 -10.042 -0.420 1.00 69.94 228 ASN A C 1
ATOM 1696 O O . ASN A 1 228 ? -4.083 -9.403 -0.996 1.00 69.94 228 ASN A O 1
ATOM 1700 N N . THR A 1 229 ? -6.245 -9.854 -0.683 1.00 85.88 229 THR A N 1
ATOM 1701 C CA . THR A 1 229 ? -6.713 -8.944 -1.745 1.00 85.88 229 THR A CA 1
ATOM 1702 C C . THR A 1 229 ? -7.490 -7.746 -1.225 1.00 85.88 229 THR A C 1
ATOM 1704 O O . THR A 1 229 ? -8.053 -7.009 -2.022 1.00 85.88 229 THR A O 1
ATOM 1707 N N . SER A 1 230 ? -7.567 -7.532 0.088 1.00 92.25 230 SER A N 1
ATOM 1708 C CA . SER A 1 230 ? -8.202 -6.324 0.609 1.00 92.25 230 SER A CA 1
ATOM 1709 C C . SER A 1 230 ? -7.627 -5.895 1.948 1.00 92.25 230 SER A C 1
ATOM 1711 O O . SER A 1 230 ? -7.204 -6.721 2.758 1.00 92.25 230 SER A O 1
ATOM 1713 N N . VAL A 1 231 ? -7.646 -4.587 2.166 1.00 93.94 231 VAL A N 1
ATOM 1714 C CA . VAL A 1 231 ? -7.190 -3.917 3.383 1.00 93.94 231 VAL A CA 1
ATOM 1715 C C . VAL A 1 231 ? -8.324 -3.083 3.927 1.00 93.94 231 VAL A C 1
ATOM 1717 O O . VAL A 1 231 ? -9.017 -2.432 3.154 1.00 93.94 231 VAL A O 1
ATOM 1720 N N . THR A 1 232 ? -8.519 -3.086 5.240 1.00 94.94 232 THR A N 1
ATOM 1721 C CA . THR A 1 232 ? -9.433 -2.169 5.927 1.00 94.94 232 THR A CA 1
ATOM 1722 C C . THR A 1 232 ? -8.690 -1.481 7.063 1.00 94.94 232 THR A C 1
ATOM 1724 O O . THR A 1 232 ? -8.156 -2.166 7.929 1.00 94.94 232 THR A O 1
ATOM 1727 N N . LEU A 1 233 ? -8.641 -0.151 7.059 1.00 94.81 233 LEU A N 1
ATOM 1728 C CA . LEU A 1 233 ? -7.906 0.686 8.011 1.00 94.81 233 LEU A CA 1
ATOM 1729 C C . LEU A 1 233 ? -8.813 1.800 8.545 1.00 94.81 233 LEU A C 1
ATOM 1731 O O . LEU A 1 233 ? -9.781 2.179 7.888 1.00 94.81 233 LEU A O 1
ATOM 1735 N N . LEU A 1 234 ? -8.467 2.341 9.711 1.00 94.19 234 LEU A N 1
ATOM 1736 C CA . LEU A 1 234 ? -8.890 3.684 10.105 1.00 94.19 234 LEU A CA 1
ATOM 1737 C C . LEU A 1 234 ? -7.952 4.701 9.454 1.00 94.19 234 LEU A C 1
ATOM 1739 O O . LEU A 1 234 ? -6.736 4.596 9.647 1.00 94.19 234 LEU A O 1
ATOM 1743 N N . ASP A 1 235 ? -8.495 5.655 8.705 1.00 91.38 235 ASP A N 1
ATOM 1744 C CA . ASP A 1 235 ? -7.715 6.783 8.201 1.00 91.38 235 ASP A CA 1
ATOM 1745 C C . ASP A 1 235 ? -7.567 7.894 9.265 1.00 91.38 235 ASP A C 1
ATOM 1747 O O . ASP A 1 235 ? -8.260 7.871 10.289 1.00 91.38 235 ASP A O 1
ATOM 1751 N N . PRO A 1 236 ? -6.658 8.868 9.071 1.00 87.94 236 PRO A N 1
ATOM 1752 C CA . PRO A 1 23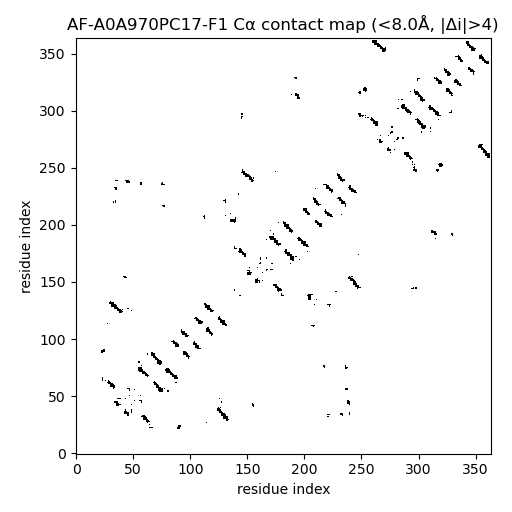6 ? -6.447 9.936 10.046 1.00 87.94 236 PRO A CA 1
ATOM 1753 C C . PRO A 1 236 ? -7.676 10.811 10.304 1.00 87.94 236 PRO A C 1
ATOM 1755 O O . PRO A 1 236 ? -7.776 11.397 11.373 1.00 87.94 236 PRO A O 1
ATOM 1758 N N . SER A 1 237 ? -8.626 10.891 9.368 1.00 88.62 237 SER A N 1
ATOM 1759 C CA . SER A 1 237 ? -9.858 11.676 9.524 1.00 88.62 237 SER A CA 1
ATOM 1760 C C . SER A 1 237 ? -10.931 10.962 10.356 1.00 88.62 237 SER A C 1
ATOM 1762 O O . SER A 1 237 ? -11.941 11.577 10.716 1.00 88.62 237 SER A O 1
ATOM 1764 N N . GLY A 1 238 ? -10.703 9.692 10.704 1.00 87.75 238 GLY A N 1
ATOM 1765 C CA . GLY A 1 238 ? -11.620 8.876 11.493 1.00 87.75 238 GLY A CA 1
ATOM 1766 C C . GLY A 1 238 ? -12.557 8.010 10.667 1.00 87.75 238 GLY A C 1
ATOM 1767 O O . GLY A 1 238 ? -13.449 7.370 11.236 1.00 87.75 238 GLY A O 1
ATOM 1768 N N . ASP A 1 239 ? -12.373 7.982 9.349 1.00 93.12 239 ASP A N 1
ATOM 1769 C CA . ASP A 1 239 ? -13.179 7.185 8.443 1.00 93.12 239 ASP A CA 1
ATOM 1770 C C . ASP A 1 239 ? -12.605 5.773 8.300 1.00 93.12 239 ASP A C 1
ATOM 1772 O O . ASP A 1 239 ? -11.400 5.520 8.390 1.00 93.12 239 ASP A O 1
ATOM 1776 N N . THR A 1 240 ? -13.492 4.807 8.063 1.00 94.81 240 THR A N 1
ATOM 1777 C CA . THR A 1 240 ? -13.060 3.464 7.683 1.00 94.81 240 THR A CA 1
ATOM 1778 C C . THR A 1 240 ? -12.738 3.446 6.199 1.00 94.81 240 THR A C 1
ATOM 1780 O O . THR A 1 240 ? -13.644 3.459 5.359 1.00 94.81 240 THR A O 1
ATOM 1783 N N . LEU A 1 241 ? -11.456 3.316 5.884 1.00 95.50 241 LEU A N 1
ATOM 1784 C CA . LEU A 1 241 ? -10.957 3.069 4.543 1.00 95.50 241 LEU A CA 1
ATOM 1785 C C . LEU A 1 241 ? -10.934 1.568 4.263 1.00 95.50 241 LEU A C 1
ATOM 1787 O O . LEU A 1 241 ? -10.357 0.795 5.025 1.00 95.50 241 LEU A O 1
ATOM 1791 N N . LYS A 1 242 ? -11.471 1.151 3.118 1.00 95.69 242 LYS A N 1
ATOM 1792 C CA . LYS A 1 242 ? -11.242 -0.180 2.557 1.00 95.69 242 LYS A CA 1
ATOM 1793 C C . LYS A 1 242 ? -10.683 -0.085 1.141 1.00 95.69 242 LYS A C 1
ATOM 1795 O O . LYS A 1 242 ? -11.268 0.567 0.280 1.00 95.69 242 LYS A O 1
ATOM 1800 N N . LEU A 1 243 ? -9.583 -0.790 0.893 1.00 95.56 243 LEU A N 1
ATOM 1801 C CA . LEU A 1 243 ? -8.943 -0.909 -0.416 1.00 95.56 243 LEU A CA 1
ATOM 1802 C C . LEU A 1 243 ? -9.091 -2.341 -0.933 1.00 95.56 243 LEU A C 1
ATOM 1804 O O . LEU A 1 243 ? -8.739 -3.287 -0.229 1.00 95.56 243 LEU A O 1
ATOM 1808 N N . GLU A 1 244 ? -9.579 -2.504 -2.163 1.00 96.06 244 GLU A N 1
ATOM 1809 C CA . GLU A 1 244 ? -9.530 -3.781 -2.888 1.00 96.06 244 GLU A CA 1
ATOM 1810 C C . GLU A 1 244 ? -8.305 -3.800 -3.798 1.00 96.06 244 GLU A C 1
ATOM 1812 O O . GLU A 1 244 ? -8.060 -2.861 -4.564 1.00 96.06 244 GLU A O 1
ATOM 1817 N N . LEU A 1 245 ? -7.547 -4.887 -3.736 1.00 95.06 245 LEU A N 1
ATOM 1818 C CA . LEU A 1 245 ? -6.206 -4.994 -4.286 1.00 95.06 245 LEU A CA 1
ATOM 1819 C C . LEU A 1 245 ? -6.095 -6.175 -5.242 1.00 95.06 245 LEU A C 1
ATOM 1821 O O . LEU A 1 245 ? -6.553 -7.282 -4.956 1.00 95.06 245 LEU A O 1
ATOM 1825 N N . ALA A 1 246 ? -5.407 -5.952 -6.356 1.00 94.69 246 ALA A N 1
ATOM 1826 C CA . ALA A 1 246 ? -4.998 -7.006 -7.274 1.00 94.69 246 ALA A CA 1
ATOM 1827 C C . ALA A 1 246 ? -3.467 -7.064 -7.353 1.00 94.69 246 ALA A C 1
ATOM 1829 O O . ALA A 1 246 ? -2.819 -6.018 -7.291 1.00 94.69 246 ALA A O 1
ATOM 1830 N N . PRO A 1 247 ? -2.851 -8.251 -7.496 1.00 94.56 247 PRO A N 1
ATOM 1831 C CA . PRO A 1 247 ? -1.433 -8.333 -7.821 1.00 94.56 247 PRO A CA 1
ATOM 1832 C C . PRO A 1 247 ? -1.131 -7.542 -9.095 1.00 94.56 247 PRO A C 1
ATOM 1834 O O . PRO A 1 247 ? -1.795 -7.753 -10.109 1.00 94.56 247 PRO A O 1
ATOM 1837 N N . TRP A 1 248 ? -0.128 -6.665 -9.044 1.00 95.50 248 TRP A N 1
ATOM 1838 C CA . TRP A 1 248 ? 0.276 -5.858 -10.198 1.00 95.50 248 TRP A CA 1
ATOM 1839 C C . TRP A 1 248 ? 0.744 -6.733 -11.363 1.00 95.50 248 TRP A C 1
ATOM 1841 O O . TRP A 1 248 ? 0.256 -6.635 -12.486 1.00 95.50 248 TRP A O 1
ATOM 1851 N N . ALA A 1 249 ? 1.677 -7.641 -11.073 1.00 94.94 249 ALA A N 1
ATOM 1852 C CA . ALA A 1 249 ? 2.172 -8.597 -12.043 1.00 94.94 249 ALA A CA 1
ATOM 1853 C C . ALA A 1 249 ? 1.407 -9.930 -11.941 1.00 94.94 249 ALA A C 1
ATOM 1855 O O . ALA A 1 249 ? 1.247 -10.470 -10.835 1.00 94.94 249 ALA A O 1
ATOM 1856 N N . PRO A 1 250 ? 0.974 -10.508 -13.078 1.00 92.81 250 PRO A N 1
ATOM 1857 C CA . PRO A 1 250 ? 0.354 -11.827 -13.094 1.00 92.81 250 PRO A CA 1
ATOM 1858 C C . PRO A 1 250 ? 1.359 -12.893 -12.657 1.00 92.81 250 PRO A C 1
ATOM 1860 O O . PRO A 1 250 ? 2.570 -12.704 -12.774 1.00 92.81 250 PRO A O 1
ATOM 1863 N N . GLU A 1 251 ? 0.870 -14.040 -12.180 1.00 90.44 251 GLU A N 1
ATOM 1864 C CA . GLU A 1 251 ? 1.731 -15.195 -11.912 1.00 90.44 251 GLU A CA 1
ATOM 1865 C C . GLU A 1 251 ? 2.491 -15.621 -13.175 1.00 90.44 251 GLU A C 1
ATOM 1867 O O . GLU A 1 251 ? 1.922 -15.715 -14.263 1.00 90.44 251 GLU A O 1
ATOM 1872 N N . GLY A 1 252 ? 3.784 -15.893 -13.022 1.00 89.69 252 GLY A N 1
ATOM 1873 C CA . GLY A 1 252 ? 4.660 -16.267 -14.123 1.00 89.69 252 GLY A CA 1
ATOM 1874 C C . GLY A 1 252 ? 5.974 -16.848 -13.621 1.00 89.69 252 GLY A C 1
ATOM 1875 O O . GLY A 1 252 ? 6.356 -16.650 -12.465 1.00 89.69 252 GLY A O 1
ATOM 1876 N N . GLU A 1 253 ? 6.652 -17.586 -14.497 1.00 93.88 253 GLU A N 1
ATOM 1877 C CA . GLU A 1 253 ? 8.018 -18.036 -14.248 1.00 93.88 253 GLU A CA 1
ATOM 1878 C C . GLU A 1 253 ? 8.965 -16.832 -14.266 1.00 93.88 253 GLU A C 1
ATOM 1880 O O . GLU A 1 253 ? 8.816 -15.912 -15.072 1.00 93.88 253 GLU A O 1
ATOM 1885 N N . ARG A 1 254 ? 9.900 -16.815 -13.315 1.00 95.81 254 ARG A N 1
ATOM 1886 C CA . ARG A 1 254 ? 10.833 -15.716 -13.068 1.00 95.81 254 ARG A CA 1
ATOM 1887 C C . ARG A 1 254 ? 12.164 -16.321 -12.683 1.00 95.81 254 ARG A C 1
ATOM 1889 O O . ARG A 1 254 ? 12.233 -17.064 -11.703 1.00 95.81 254 ARG A O 1
ATOM 1896 N N . ASP A 1 255 ? 13.207 -15.994 -13.426 1.00 96.94 255 ASP A N 1
ATOM 1897 C CA . ASP A 1 255 ? 14.559 -16.347 -13.031 1.00 96.94 255 ASP A CA 1
ATOM 1898 C C . ASP A 1 255 ? 14.950 -15.519 -11.791 1.00 96.94 255 ASP A C 1
ATOM 1900 O O . ASP A 1 255 ? 15.102 -14.297 -11.893 1.00 96.94 255 ASP A O 1
ATOM 1904 N N . PRO A 1 256 ? 15.127 -16.136 -10.603 1.00 96.06 256 PRO A N 1
ATOM 1905 C CA . PRO A 1 256 ? 15.509 -15.404 -9.398 1.00 96.06 256 PRO A CA 1
ATOM 1906 C C . PRO A 1 256 ? 16.881 -14.732 -9.538 1.00 96.06 256 PRO A C 1
ATOM 1908 O O . PRO A 1 256 ? 17.203 -13.835 -8.763 1.00 96.06 256 PRO A O 1
ATOM 1911 N N . ALA A 1 257 ? 17.695 -15.136 -10.520 1.00 95.31 257 ALA A N 1
ATOM 1912 C CA . ALA A 1 257 ? 18.941 -14.471 -10.852 1.00 95.31 257 ALA A CA 1
ATOM 1913 C C . ALA A 1 257 ? 18.723 -13.088 -11.497 1.00 95.31 257 ALA A C 1
ATOM 1915 O O . ALA A 1 257 ? 19.647 -12.283 -11.499 1.00 95.31 257 ALA A O 1
ATOM 1916 N N . LEU A 1 258 ? 17.552 -12.770 -12.037 1.00 96.81 258 LEU A N 1
ATOM 1917 C CA . LEU A 1 258 ? 17.302 -11.441 -12.601 1.00 96.81 258 LEU A CA 1
ATOM 1918 C C . LEU A 1 258 ? 16.780 -10.442 -11.563 1.00 96.81 258 LEU A C 1
ATOM 1920 O O . LEU A 1 258 ? 16.825 -9.241 -11.811 1.00 96.81 258 LEU A O 1
ATOM 1924 N N . VAL A 1 259 ? 16.350 -10.905 -10.385 1.00 95.94 259 VAL A N 1
ATOM 1925 C CA . VAL A 1 259 ? 15.832 -10.030 -9.325 1.00 95.94 259 VAL A CA 1
ATOM 1926 C C . VAL A 1 259 ? 16.929 -9.081 -8.833 1.00 95.94 259 VAL A C 1
ATOM 1928 O O . VAL A 1 259 ? 17.974 -9.523 -8.350 1.00 95.94 259 VAL A O 1
ATOM 1931 N N . GLY A 1 260 ? 16.694 -7.774 -8.947 1.00 95.44 260 GLY A N 1
ATOM 1932 C CA . GLY A 1 260 ? 17.701 -6.759 -8.648 1.00 95.44 260 GLY A CA 1
ATOM 1933 C C . GLY A 1 260 ? 17.424 -5.394 -9.264 1.00 95.44 260 GLY A C 1
ATOM 1934 O O . GLY A 1 260 ? 16.441 -5.209 -9.976 1.00 95.44 260 GLY A O 1
ATOM 1935 N N . GLN A 1 261 ? 18.314 -4.444 -8.978 1.00 96.62 261 GLN A N 1
ATOM 1936 C CA . GLN A 1 261 ? 18.379 -3.145 -9.649 1.00 96.62 261 GLN A CA 1
ATOM 1937 C C . GLN A 1 261 ? 19.567 -3.150 -10.612 1.00 96.62 261 GLN A C 1
ATOM 1939 O O . GLN A 1 261 ? 20.692 -3.456 -10.217 1.00 96.62 261 GLN A O 1
ATOM 1944 N N . TRP A 1 262 ? 19.321 -2.823 -11.872 1.00 98.00 262 TRP A N 1
ATOM 1945 C CA . TRP A 1 262 ? 20.275 -2.936 -12.967 1.00 98.00 262 TRP A CA 1
ATOM 1946 C C . TRP A 1 262 ? 20.478 -1.573 -13.615 1.00 98.00 262 TRP A C 1
ATOM 1948 O O . TRP A 1 262 ? 19.517 -0.966 -14.060 1.00 98.00 262 TRP A O 1
ATOM 1958 N N . ARG A 1 263 ? 21.711 -1.081 -13.714 1.00 97.94 263 ARG A N 1
ATOM 1959 C CA . ARG A 1 263 ? 22.019 0.184 -14.397 1.00 97.94 263 ARG A CA 1
ATOM 1960 C C . ARG A 1 263 ? 22.411 -0.076 -15.846 1.00 97.94 263 ARG A C 1
ATOM 1962 O O . ARG A 1 263 ? 23.228 -0.962 -16.097 1.00 97.94 263 ARG A O 1
ATOM 1969 N N . ALA A 1 264 ? 21.868 0.702 -16.779 1.00 97.88 264 ALA A N 1
ATOM 1970 C CA . ALA A 1 264 ? 22.250 0.618 -18.186 1.00 97.88 264 ALA A CA 1
ATOM 1971 C C . ALA A 1 264 ? 23.749 0.933 -18.354 1.00 97.88 264 ALA A C 1
ATOM 1973 O O . ALA A 1 264 ? 24.253 1.911 -17.797 1.00 97.88 264 ALA A O 1
ATOM 1974 N N . LEU A 1 265 ? 24.470 0.095 -19.101 1.00 97.81 265 LEU A N 1
ATOM 1975 C CA . LEU A 1 265 ? 25.899 0.256 -19.387 1.00 97.81 265 LEU A CA 1
ATOM 1976 C C . LEU A 1 265 ? 26.163 0.663 -20.832 1.00 97.81 265 LEU A C 1
ATOM 1978 O O . LEU A 1 265 ? 26.990 1.540 -21.084 1.00 97.81 265 LEU A O 1
ATOM 1982 N N . SER A 1 266 ? 25.529 -0.023 -21.778 1.00 98.19 266 SER A N 1
ATOM 1983 C CA . SER A 1 266 ? 25.776 0.171 -23.202 1.00 98.19 266 SER A CA 1
ATOM 1984 C C . SER A 1 266 ? 24.564 -0.253 -24.027 1.00 98.19 266 SER A C 1
ATOM 1986 O O . SER A 1 266 ? 23.751 -1.068 -23.588 1.00 98.19 266 SER A O 1
ATOM 1988 N N . ALA A 1 267 ? 24.454 0.320 -25.222 1.00 98.25 267 ALA A N 1
ATOM 1989 C CA . ALA A 1 267 ? 23.493 -0.082 -26.234 1.00 98.25 267 ALA A CA 1
ATOM 1990 C C . ALA A 1 267 ? 24.212 -0.232 -27.574 1.00 98.25 267 ALA A C 1
ATOM 1992 O O . ALA A 1 267 ? 25.102 0.559 -27.913 1.00 98.25 267 ALA A O 1
ATOM 1993 N N . THR A 1 268 ? 23.818 -1.228 -28.362 1.00 98.44 268 THR A N 1
ATOM 1994 C CA . THR A 1 268 ? 24.202 -1.324 -29.771 1.00 98.44 268 THR A CA 1
ATOM 1995 C C . THR A 1 268 ? 22.977 -1.548 -30.641 1.00 98.44 268 THR A C 1
ATOM 1997 O O . THR A 1 268 ? 22.057 -2.252 -30.238 1.00 98.44 268 THR A O 1
ATOM 2000 N N . VAL A 1 269 ? 22.981 -0.949 -31.831 1.00 98.00 269 VAL A N 1
ATOM 2001 C CA . VAL A 1 269 ? 21.936 -1.093 -32.849 1.00 98.00 269 VAL A CA 1
ATOM 2002 C C . VAL A 1 269 ? 22.602 -1.578 -34.130 1.00 98.00 269 VAL A C 1
ATOM 2004 O O . VAL A 1 269 ? 23.518 -0.935 -34.653 1.00 98.00 269 VAL A O 1
ATOM 2007 N N . ASN A 1 270 ? 22.189 -2.745 -34.618 1.00 97.69 270 ASN A N 1
ATOM 2008 C CA . ASN A 1 270 ? 22.810 -3.474 -35.723 1.00 97.69 270 ASN A CA 1
ATOM 2009 C C . ASN A 1 270 ? 24.335 -3.632 -35.543 1.00 97.69 270 ASN A C 1
ATOM 2011 O O . ASN A 1 270 ? 25.119 -3.459 -36.483 1.00 97.69 270 ASN A O 1
ATOM 2015 N N . GLY A 1 271 ? 24.765 -3.886 -34.301 1.00 96.19 271 GLY A N 1
ATOM 2016 C CA . GLY A 1 271 ? 26.169 -4.033 -33.904 1.00 96.19 271 GLY A CA 1
ATOM 2017 C C . GLY A 1 271 ? 26.986 -2.734 -33.846 1.00 96.19 271 GLY A C 1
ATOM 2018 O O . GLY A 1 271 ? 28.186 -2.785 -33.561 1.00 96.19 271 GLY A O 1
ATOM 2019 N N . ALA A 1 272 ? 26.386 -1.569 -34.112 1.00 98.00 272 ALA A N 1
ATOM 2020 C CA . ALA A 1 272 ? 27.031 -0.270 -33.934 1.00 98.00 272 ALA A CA 1
ATOM 2021 C C . ALA A 1 272 ? 26.696 0.310 -32.548 1.00 98.00 272 ALA A C 1
ATOM 2023 O O . ALA A 1 272 ? 25.527 0.285 -32.168 1.00 98.00 272 ALA A O 1
ATOM 2024 N N . PRO A 1 273 ? 27.668 0.862 -31.795 1.00 98.12 273 PRO A N 1
ATOM 2025 C CA . PRO A 1 273 ? 27.378 1.518 -30.522 1.00 98.12 273 PRO A CA 1
ATOM 2026 C C . PRO A 1 273 ? 26.373 2.662 -30.682 1.00 98.12 273 PRO A C 1
ATOM 2028 O O . PRO A 1 273 ? 26.534 3.504 -31.570 1.00 98.12 273 PRO A O 1
ATOM 2031 N N . ALA A 1 274 ? 25.382 2.699 -29.796 1.00 97.75 274 ALA A N 1
ATOM 2032 C CA . ALA A 1 274 ? 24.424 3.783 -29.658 1.00 97.75 274 ALA A CA 1
ATOM 2033 C C . ALA A 1 274 ? 24.695 4.554 -28.358 1.00 97.75 274 ALA A C 1
ATOM 2035 O O . ALA A 1 274 ? 25.106 3.986 -27.346 1.00 97.75 274 ALA A O 1
ATOM 2036 N N . ASP A 1 275 ? 24.499 5.867 -28.409 1.00 97.25 275 ASP A N 1
ATOM 2037 C CA . ASP A 1 275 ? 24.523 6.717 -27.223 1.00 97.25 275 ASP A CA 1
ATOM 2038 C C . ASP A 1 275 ? 23.273 6.439 -26.377 1.00 97.25 275 ASP A C 1
ATOM 2040 O O . ASP A 1 275 ? 22.172 6.451 -26.921 1.00 97.25 275 ASP A O 1
ATOM 2044 N N . LEU A 1 276 ? 23.436 6.174 -25.076 1.00 96.75 276 LEU A N 1
ATOM 2045 C CA . LEU A 1 276 ? 22.323 5.765 -24.209 1.00 96.75 276 LEU A CA 1
ATOM 2046 C C . LEU A 1 276 ? 21.250 6.849 -24.089 1.00 96.75 276 LEU A C 1
ATOM 2048 O O . LEU A 1 276 ? 20.072 6.529 -24.194 1.00 96.75 276 LEU A O 1
ATOM 2052 N N . ALA A 1 277 ? 21.655 8.112 -23.929 1.00 96.00 277 ALA A N 1
ATOM 2053 C CA . ALA A 1 277 ? 20.721 9.225 -23.803 1.00 96.00 277 ALA A CA 1
ATOM 2054 C C . ALA A 1 277 ? 19.875 9.393 -25.067 1.00 96.00 277 ALA A C 1
ATOM 2056 O O . ALA A 1 277 ? 18.671 9.601 -24.997 1.00 96.00 277 ALA A O 1
ATOM 2057 N N . THR A 1 278 ? 20.500 9.243 -26.236 1.00 95.31 278 THR A N 1
ATOM 2058 C CA . THR A 1 278 ? 19.785 9.268 -27.515 1.00 95.31 278 THR A CA 1
ATOM 2059 C C . THR A 1 278 ? 18.909 8.029 -27.708 1.00 95.31 278 THR A C 1
ATOM 2061 O O . THR A 1 278 ? 17.812 8.150 -28.235 1.00 95.31 278 THR A O 1
ATOM 2064 N N . PHE A 1 279 ? 19.396 6.844 -27.328 1.00 94.75 279 PHE A N 1
ATOM 2065 C CA . PHE A 1 279 ? 18.693 5.575 -27.526 1.00 94.75 279 PHE A CA 1
ATOM 2066 C C . PHE A 1 279 ? 17.417 5.478 -26.685 1.00 94.75 279 PHE A C 1
ATOM 2068 O O . PHE A 1 279 ? 16.380 5.090 -27.204 1.00 94.75 279 PHE A O 1
ATOM 2075 N N . PHE A 1 280 ? 17.503 5.840 -25.406 1.00 93.50 280 PHE A N 1
ATOM 2076 C CA . PHE A 1 280 ? 16.377 5.822 -24.472 1.00 93.50 280 PHE A CA 1
ATOM 2077 C C . PHE A 1 280 ? 15.580 7.132 -24.455 1.00 93.50 280 PHE A C 1
ATOM 2079 O O . PHE A 1 280 ? 14.667 7.260 -23.654 1.00 93.50 280 PHE A O 1
ATOM 2086 N N . GLU A 1 281 ? 15.944 8.105 -25.296 1.00 94.62 281 GLU A N 1
ATOM 2087 C CA . GLU A 1 281 ? 15.314 9.432 -25.343 1.00 94.62 281 GLU A CA 1
ATOM 2088 C C . GLU A 1 281 ? 15.276 10.151 -23.980 1.00 94.62 281 GLU A C 1
ATOM 2090 O O . GLU A 1 281 ? 14.308 10.831 -23.648 1.00 94.62 281 GLU A O 1
ATOM 2095 N N . TRP A 1 282 ? 16.362 10.026 -23.212 1.00 94.44 282 TRP A N 1
ATOM 2096 C CA . TRP A 1 282 ? 16.489 10.569 -21.860 1.00 94.44 282 TRP A CA 1
ATOM 2097 C C . TRP A 1 282 ? 16.108 12.048 -21.764 1.00 94.44 282 TRP A C 1
ATOM 2099 O O . TRP A 1 282 ? 16.468 12.871 -22.621 1.00 94.44 282 TRP A O 1
ATOM 2109 N N . ALA A 1 283 ? 15.471 12.407 -20.648 1.00 93.69 283 ALA A N 1
ATOM 2110 C CA . ALA A 1 283 ? 15.311 13.802 -20.268 1.00 93.69 283 ALA A CA 1
ATOM 2111 C C . ALA A 1 283 ? 16.682 14.500 -20.147 1.00 93.69 283 ALA A C 1
ATOM 2113 O O . ALA A 1 283 ? 17.722 13.882 -19.915 1.00 93.69 283 ALA A O 1
ATOM 2114 N N . ALA A 1 284 ? 16.703 15.823 -20.333 1.00 93.88 284 ALA A N 1
ATOM 2115 C CA . ALA A 1 284 ? 17.955 16.574 -20.460 1.00 93.88 284 ALA A CA 1
ATOM 2116 C C . ALA A 1 284 ? 18.829 16.537 -19.192 1.00 93.88 284 ALA A C 1
ATOM 2118 O O . ALA A 1 284 ? 20.047 16.696 -19.287 1.00 93.88 284 ALA A O 1
ATOM 2119 N N . GLU A 1 285 ? 18.208 16.371 -18.026 1.00 94.62 285 GLU A N 1
ATOM 2120 C CA . GLU A 1 285 ? 18.846 16.223 -16.717 1.00 94.62 285 GLU A CA 1
ATOM 2121 C C . GLU A 1 285 ? 19.200 14.776 -16.332 1.00 94.62 285 GLU A C 1
ATOM 2123 O O . GLU A 1 285 ? 19.760 14.560 -15.259 1.00 94.62 285 GLU A O 1
ATOM 2128 N N . THR A 1 286 ? 18.886 13.789 -17.171 1.00 96.81 286 THR A N 1
ATOM 2129 C CA . THR A 1 286 ? 19.154 12.380 -16.875 1.00 96.81 286 THR A CA 1
ATOM 2130 C C . THR A 1 286 ? 20.613 12.032 -17.160 1.00 96.81 286 THR A C 1
ATOM 2132 O O . THR A 1 286 ? 21.123 12.215 -18.267 1.00 96.81 286 THR A O 1
ATOM 2135 N N . ASP A 1 287 ? 21.277 11.454 -16.161 1.00 96.75 287 ASP A N 1
ATOM 2136 C CA . ASP A 1 287 ? 22.657 10.975 -16.244 1.00 96.75 287 ASP A CA 1
ATOM 2137 C C . ASP A 1 287 ? 22.740 9.454 -16.398 1.00 96.75 287 ASP A C 1
ATOM 2139 O O . ASP A 1 287 ? 23.700 8.928 -16.973 1.00 96.75 287 ASP A O 1
ATOM 2143 N N . HIS A 1 288 ? 21.760 8.724 -15.862 1.00 96.50 288 HIS A N 1
ATOM 2144 C CA . HIS A 1 288 ? 21.698 7.276 -16.001 1.00 96.50 288 HIS A CA 1
ATOM 2145 C C . HIS A 1 288 ? 20.281 6.720 -15.843 1.00 96.50 288 HIS A C 1
ATOM 2147 O O . HIS A 1 288 ? 19.393 7.356 -15.287 1.00 96.50 288 HIS A O 1
ATOM 2153 N N . MET A 1 289 ? 20.098 5.475 -16.287 1.00 97.12 289 MET A N 1
ATOM 2154 C CA . MET A 1 289 ? 18.835 4.744 -16.199 1.00 97.12 289 MET A CA 1
ATOM 2155 C C . MET A 1 289 ? 19.012 3.440 -15.416 1.00 97.12 289 MET A C 1
ATOM 2157 O O . MET A 1 289 ? 20.056 2.781 -15.524 1.00 97.12 289 MET A O 1
ATOM 2161 N N . GLN A 1 290 ? 17.999 3.063 -14.633 1.00 97.31 290 GLN A N 1
ATOM 2162 C CA . GLN A 1 290 ? 17.957 1.799 -13.900 1.00 97.31 290 GLN A CA 1
ATOM 2163 C C . GLN A 1 290 ? 16.690 0.996 -14.211 1.00 97.31 290 GLN A C 1
ATOM 2165 O O . GLN A 1 290 ? 15.586 1.536 -14.222 1.00 97.31 290 GLN A O 1
ATOM 2170 N N . LEU A 1 291 ? 16.867 -0.307 -14.417 1.00 97.56 291 LEU A N 1
ATOM 2171 C CA . LEU A 1 291 ? 15.831 -1.326 -14.510 1.00 97.56 291 LEU A CA 1
ATOM 2172 C C . LEU A 1 291 ? 15.773 -2.102 -13.187 1.00 97.56 291 LEU A C 1
ATOM 2174 O O . LEU A 1 291 ? 16.716 -2.798 -12.817 1.00 97.56 291 LEU A O 1
ATOM 2178 N N . GLY A 1 292 ? 14.653 -2.012 -12.488 1.00 96.50 292 GLY A N 1
ATOM 2179 C CA . GLY A 1 292 ? 14.337 -2.810 -11.311 1.00 96.50 292 GLY A CA 1
ATOM 2180 C C . GLY A 1 292 ? 13.481 -4.011 -11.686 1.00 96.50 292 GLY A C 1
ATOM 2181 O O . GLY A 1 292 ? 12.450 -3.845 -12.329 1.00 96.50 292 GLY A O 1
ATOM 2182 N N . LEU A 1 293 ? 13.882 -5.208 -11.263 1.00 97.06 293 LEU A N 1
ATOM 2183 C CA . LEU A 1 293 ? 13.117 -6.446 -11.425 1.00 97.06 293 LEU A CA 1
ATOM 2184 C C . LEU A 1 293 ? 12.833 -7.036 -10.040 1.00 97.06 293 LEU A C 1
ATOM 2186 O O . LEU A 1 293 ? 13.737 -7.533 -9.366 1.00 97.06 293 LEU A O 1
ATOM 2190 N N . SER A 1 294 ? 11.577 -6.972 -9.601 1.00 95.75 294 SER A N 1
ATOM 2191 C CA . SER A 1 294 ? 11.126 -7.509 -8.312 1.00 95.75 294 SER A CA 1
ATOM 2192 C C . SER A 1 294 ? 10.700 -8.974 -8.433 1.00 95.75 294 SER A C 1
ATOM 2194 O O . SER A 1 294 ? 10.195 -9.411 -9.466 1.00 95.75 294 SER A O 1
ATOM 2196 N N . ALA A 1 295 ? 10.866 -9.754 -7.359 1.00 94.56 295 ALA A N 1
ATOM 2197 C CA . ALA A 1 295 ? 10.564 -11.193 -7.343 1.00 94.56 295 ALA A CA 1
ATOM 2198 C C . ALA A 1 295 ? 9.082 -11.537 -7.606 1.00 94.56 295 ALA A C 1
ATOM 2200 O O . ALA A 1 295 ? 8.755 -12.657 -8.004 1.00 94.56 295 ALA A O 1
ATOM 2201 N N . ASP A 1 296 ? 8.183 -10.580 -7.395 1.00 94.56 296 ASP A N 1
ATOM 2202 C CA . ASP A 1 296 ? 6.752 -10.708 -7.649 1.00 94.56 296 ASP A CA 1
ATOM 2203 C C . ASP A 1 296 ? 6.373 -10.556 -9.132 1.00 94.56 296 ASP A C 1
ATOM 2205 O O . ASP A 1 296 ? 5.213 -10.787 -9.474 1.00 94.56 296 ASP A O 1
ATOM 2209 N N . GLY A 1 297 ? 7.335 -10.216 -9.999 1.00 96.94 297 GLY A N 1
ATOM 2210 C CA . GLY A 1 297 ? 7.132 -9.943 -11.421 1.00 96.94 297 GLY A CA 1
ATOM 2211 C C . GLY A 1 297 ? 6.932 -8.464 -11.746 1.00 96.94 297 GLY A C 1
ATOM 2212 O O . GLY A 1 297 ? 6.697 -8.142 -12.907 1.00 96.94 297 GLY A O 1
ATOM 2213 N N . THR A 1 298 ? 7.014 -7.557 -10.770 1.00 97.38 298 THR A N 1
ATOM 2214 C CA . THR A 1 298 ? 6.993 -6.115 -11.045 1.00 97.38 298 THR A CA 1
ATOM 2215 C C . THR A 1 298 ? 8.313 -5.690 -11.666 1.00 97.38 298 THR A C 1
ATOM 2217 O O . THR A 1 298 ? 9.382 -6.072 -11.185 1.00 97.38 298 THR A O 1
ATOM 2220 N N . ALA A 1 299 ? 8.237 -4.897 -12.729 1.00 97.50 299 ALA A N 1
ATOM 2221 C CA . ALA A 1 299 ? 9.383 -4.229 -13.318 1.00 97.50 299 ALA A CA 1
ATOM 2222 C C . ALA A 1 299 ? 9.246 -2.715 -13.131 1.00 97.50 299 ALA A C 1
ATOM 2224 O O . ALA A 1 299 ? 8.136 -2.186 -13.149 1.00 97.50 299 ALA A O 1
ATOM 2225 N N . SER A 1 300 ? 10.358 -2.013 -12.962 1.00 96.06 300 SER A N 1
ATOM 2226 C CA . SER A 1 300 ? 10.384 -0.551 -12.961 1.00 96.06 300 SER A CA 1
ATOM 2227 C C . SER A 1 300 ? 11.532 -0.057 -13.817 1.00 96.06 300 SER A C 1
ATOM 2229 O O . SER A 1 300 ? 12.645 -0.547 -13.657 1.00 96.06 300 SER A O 1
ATOM 2231 N N . LEU A 1 301 ? 11.299 0.936 -14.661 1.00 96.69 301 LEU A N 1
ATOM 2232 C CA . LEU A 1 301 ? 12.361 1.638 -15.376 1.00 96.69 301 LEU A CA 1
ATOM 2233 C C . LEU A 1 301 ? 12.405 3.065 -14.850 1.00 96.69 301 LEU A C 1
ATOM 2235 O O . LEU A 1 301 ? 11.357 3.683 -14.715 1.00 96.69 301 LEU A O 1
ATOM 2239 N N . ARG A 1 302 ? 13.577 3.575 -14.482 1.00 95.81 302 ARG A N 1
ATOM 2240 C CA . ARG A 1 302 ? 13.708 4.916 -13.902 1.00 95.81 302 ARG A CA 1
ATOM 2241 C C . ARG A 1 302 ? 14.914 5.641 -14.458 1.00 95.81 302 ARG A C 1
ATOM 2243 O O . ARG A 1 302 ? 15.992 5.057 -14.574 1.00 95.81 302 ARG A O 1
ATOM 2250 N N . GLU A 1 303 ? 14.718 6.914 -14.744 1.00 96.31 303 GLU A N 1
ATOM 2251 C CA . GLU A 1 303 ? 15.752 7.873 -15.101 1.00 96.31 303 GLU A CA 1
ATOM 2252 C C . GLU A 1 303 ? 16.205 8.631 -13.859 1.00 96.31 303 GLU A C 1
ATOM 2254 O O . GLU A 1 303 ? 15.386 9.020 -13.026 1.00 96.31 303 GLU A O 1
ATOM 2259 N N . PHE A 1 304 ? 17.513 8.831 -13.734 1.00 96.50 304 PHE A N 1
ATOM 2260 C CA . PHE A 1 304 ? 18.128 9.461 -12.577 1.00 96.50 304 PHE A CA 1
ATOM 2261 C C . PHE A 1 304 ? 19.130 10.536 -12.985 1.00 96.50 304 PHE A C 1
ATOM 2263 O O . PHE A 1 304 ? 19.848 10.389 -13.979 1.00 96.50 304 PHE A O 1
ATOM 2270 N N . THR A 1 305 ? 19.238 11.566 -12.153 1.00 96.88 305 THR A N 1
ATOM 2271 C CA . THR A 1 305 ? 20.319 12.561 -12.201 1.00 96.88 305 THR A CA 1
ATOM 2272 C C . THR A 1 305 ? 21.640 11.989 -11.660 1.00 96.88 305 THR A C 1
ATOM 2274 O O . THR A 1 305 ? 21.699 10.870 -11.136 1.00 96.88 305 THR A O 1
ATOM 2277 N N . ASP A 1 306 ? 22.726 12.759 -11.747 1.00 93.75 306 ASP A N 1
ATOM 2278 C CA . ASP A 1 306 ? 24.028 12.444 -11.143 1.00 93.75 306 ASP A CA 1
ATOM 2279 C C . ASP A 1 306 ? 23.994 12.360 -9.609 1.00 93.75 306 ASP A C 1
ATOM 2281 O O . ASP A 1 306 ? 24.849 11.701 -9.011 1.00 93.75 306 ASP A O 1
ATOM 2285 N N . ALA A 1 307 ? 23.005 13.002 -8.987 1.00 94.81 307 ALA A N 1
ATOM 2286 C CA . ALA A 1 307 ? 22.737 12.973 -7.555 1.00 94.81 307 ALA A CA 1
ATOM 2287 C C . ALA A 1 307 ? 21.848 11.790 -7.126 1.00 94.81 307 ALA A C 1
ATOM 2289 O O . ALA A 1 307 ? 21.517 11.692 -5.946 1.00 94.81 307 ALA A O 1
ATOM 2290 N N . ASP A 1 308 ? 21.499 10.895 -8.060 1.00 91.75 308 ASP A N 1
ATOM 2291 C CA . ASP A 1 308 ? 20.563 9.779 -7.874 1.00 91.75 308 ASP A CA 1
ATOM 2292 C C . ASP A 1 308 ? 19.123 10.232 -7.521 1.00 91.75 308 ASP A C 1
ATOM 2294 O O . ASP A 1 308 ? 18.348 9.467 -6.943 1.00 91.75 308 ASP A O 1
ATOM 2298 N N . ASP A 1 309 ? 18.730 11.449 -7.918 1.00 91.75 309 ASP A N 1
ATOM 2299 C CA . ASP A 1 309 ? 17.330 11.891 -7.858 1.00 91.75 309 ASP A CA 1
ATOM 2300 C C . ASP A 1 309 ? 16.555 11.328 -9.058 1.00 91.75 309 ASP A C 1
ATOM 2302 O O . ASP A 1 309 ? 17.057 11.344 -10.183 1.00 91.75 309 ASP A O 1
ATOM 2306 N N . VAL A 1 310 ? 15.328 10.842 -8.839 1.00 91.75 310 VAL A N 1
ATOM 2307 C CA . VAL A 1 310 ? 14.470 10.319 -9.917 1.00 91.75 310 VAL A CA 1
ATOM 2308 C C . VAL A 1 310 ? 13.950 11.477 -10.770 1.00 91.75 310 VAL A C 1
ATOM 2310 O O . VAL A 1 310 ? 13.305 12.385 -10.251 1.00 91.75 310 VAL A O 1
ATOM 2313 N N . VAL A 1 311 ? 14.199 11.412 -12.077 1.00 92.94 311 VAL A N 1
ATOM 2314 C CA . VAL A 1 311 ? 13.680 12.364 -13.072 1.00 92.94 311 VAL A CA 1
ATOM 2315 C C . VAL A 1 311 ? 12.315 11.908 -13.580 1.00 92.94 311 VAL A C 1
ATOM 2317 O O . VAL A 1 311 ? 11.362 12.681 -13.604 1.00 92.94 311 VAL A O 1
ATOM 2320 N N . MET A 1 312 ? 12.227 10.635 -13.964 1.00 93.88 312 MET A N 1
ATOM 2321 C CA . MET A 1 312 ? 11.041 10.001 -14.535 1.00 93.88 312 MET A CA 1
ATOM 2322 C C . MET A 1 312 ? 11.092 8.499 -14.254 1.00 93.88 312 MET A C 1
ATOM 2324 O O . MET A 1 312 ? 12.162 7.936 -13.990 1.00 93.88 312 MET A O 1
ATOM 2328 N N . GLY A 1 313 ? 9.952 7.822 -14.313 1.00 94.50 313 GLY A N 1
ATOM 2329 C CA . GLY A 1 313 ? 9.949 6.372 -14.271 1.00 94.50 313 GLY A CA 1
ATOM 2330 C C . GLY A 1 313 ? 8.661 5.753 -14.766 1.00 94.50 313 GLY A C 1
ATOM 2331 O O . GLY A 1 313 ? 7.653 6.424 -14.909 1.00 94.50 313 GLY A O 1
ATOM 2332 N N . TRP A 1 314 ? 8.704 4.446 -14.96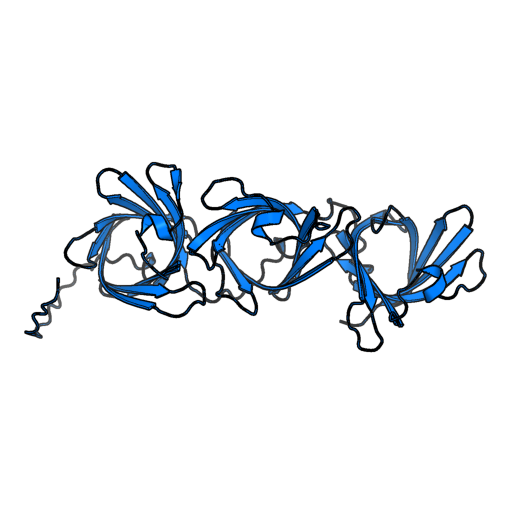7 1.00 96.31 314 TRP A N 1
ATOM 2333 C CA . TRP A 1 314 ? 7.586 3.627 -15.403 1.00 96.31 314 TRP A CA 1
ATOM 2334 C C . TRP A 1 314 ? 7.489 2.395 -14.529 1.00 96.31 314 TRP A C 1
ATOM 2336 O O . TRP A 1 314 ? 8.505 1.844 -14.081 1.00 96.31 314 TRP A O 1
ATOM 2346 N N . LEU A 1 315 ? 6.259 1.944 -14.317 1.00 96.88 315 LEU A N 1
ATOM 2347 C CA . LEU A 1 315 ? 5.970 0.675 -13.674 1.00 96.88 315 LEU A CA 1
ATOM 2348 C C . LEU A 1 315 ? 5.412 -0.300 -14.708 1.00 96.88 315 LEU A C 1
ATOM 2350 O O . LEU A 1 315 ? 4.591 0.047 -15.547 1.00 96.88 315 LEU A O 1
ATOM 2354 N N . GLY A 1 316 ? 5.857 -1.544 -14.643 1.00 97.12 316 GLY A N 1
ATOM 2355 C CA . GLY A 1 316 ? 5.498 -2.559 -15.615 1.00 97.12 316 GLY A CA 1
ATOM 2356 C C . GLY A 1 316 ? 5.619 -3.957 -15.044 1.00 97.12 316 GLY A C 1
ATOM 2357 O O . GLY A 1 316 ? 5.668 -4.159 -13.828 1.00 97.12 316 GLY A O 1
ATOM 2358 N N . THR A 1 317 ? 5.660 -4.948 -15.923 1.00 97.88 317 THR A N 1
ATOM 2359 C CA . THR A 1 317 ? 5.753 -6.358 -15.526 1.00 97.88 317 THR A CA 1
ATOM 2360 C C . THR A 1 317 ? 6.939 -7.044 -16.183 1.00 97.88 317 THR A C 1
ATOM 2362 O O . THR A 1 317 ? 7.448 -6.586 -17.205 1.00 97.88 317 THR A O 1
ATOM 2365 N N . TRP A 1 318 ? 7.386 -8.156 -15.608 1.00 98.25 318 TRP A N 1
ATOM 2366 C CA . TRP A 1 318 ? 8.349 -9.035 -16.248 1.00 98.25 318 TRP A CA 1
ATOM 2367 C C . TRP A 1 318 ? 8.085 -10.510 -15.957 1.00 98.25 318 TRP A C 1
ATOM 2369 O O . TRP A 1 318 ? 7.498 -10.893 -14.940 1.00 98.25 318 TRP A O 1
ATOM 2379 N N . SER A 1 319 ? 8.540 -11.349 -16.879 1.00 98.19 319 SER A N 1
ATOM 2380 C CA . SER A 1 319 ? 8.550 -12.806 -16.741 1.00 98.19 319 SER A CA 1
ATOM 2381 C C . SER A 1 319 ? 9.646 -13.414 -17.607 1.00 98.19 319 SER A C 1
ATOM 2383 O O . SER A 1 319 ? 10.166 -12.761 -18.513 1.00 98.19 319 SER A O 1
ATOM 2385 N N . THR A 1 320 ? 9.991 -14.669 -17.340 1.00 98.12 320 THR A N 1
ATOM 2386 C CA . THR A 1 320 ? 10.974 -15.428 -18.116 1.00 98.12 320 THR A CA 1
ATOM 2387 C C . THR A 1 320 ? 10.404 -16.756 -18.589 1.00 98.12 320 THR A C 1
ATOM 2389 O O . THR A 1 320 ? 9.588 -17.364 -17.900 1.00 98.12 320 THR A O 1
ATOM 2392 N N . ALA A 1 321 ? 10.889 -17.245 -19.727 1.00 97.25 321 ALA A N 1
ATOM 2393 C CA . ALA A 1 321 ? 10.651 -18.605 -20.198 1.00 97.25 321 ALA A CA 1
ATOM 2394 C C . ALA A 1 321 ? 11.931 -19.146 -20.850 1.00 97.25 321 ALA A C 1
ATOM 2396 O O . ALA A 1 321 ? 12.231 -18.831 -22.000 1.00 97.25 321 ALA A O 1
ATOM 2397 N N . GLY A 1 322 ? 12.697 -19.955 -20.113 1.00 95.50 322 GLY A N 1
ATOM 2398 C CA . GLY A 1 322 ? 14.051 -20.322 -20.533 1.00 95.50 322 GLY A CA 1
ATOM 2399 C C . GLY A 1 322 ? 14.984 -19.111 -20.492 1.00 95.50 322 GLY A C 1
ATOM 2400 O O . GLY A 1 322 ? 15.050 -18.433 -19.476 1.00 95.50 322 GLY A O 1
ATOM 2401 N N . ASP A 1 323 ? 15.677 -18.849 -21.593 1.00 96.62 323 ASP A N 1
ATOM 2402 C CA . ASP A 1 323 ? 16.580 -17.713 -21.820 1.00 96.62 323 ASP A CA 1
ATOM 2403 C C . ASP A 1 323 ? 15.875 -16.490 -22.428 1.00 96.62 323 ASP A C 1
ATOM 2405 O O . ASP A 1 323 ? 16.526 -15.570 -22.911 1.00 96.62 323 ASP A O 1
ATOM 2409 N N . VAL A 1 324 ? 14.542 -16.450 -22.400 1.00 98.06 324 VAL A N 1
ATOM 2410 C CA . VAL A 1 324 ? 13.755 -15.318 -22.899 1.00 98.06 324 VAL A CA 1
ATOM 2411 C C . VAL A 1 324 ? 13.183 -14.522 -21.732 1.00 98.06 324 VAL A C 1
ATOM 2413 O O . VAL A 1 324 ? 12.470 -15.078 -20.897 1.00 98.06 324 VAL A O 1
ATOM 2416 N N . LEU A 1 325 ? 13.454 -13.218 -21.707 1.00 98.12 325 LEU A N 1
ATOM 2417 C CA . LEU A 1 325 ? 12.881 -12.220 -20.809 1.00 98.12 325 LEU A CA 1
ATOM 2418 C C . LEU A 1 325 ? 11.794 -11.446 -21.563 1.00 98.12 325 LEU A C 1
ATOM 2420 O O . LEU A 1 325 ? 12.028 -10.907 -22.641 1.00 98.12 325 LEU A O 1
ATOM 2424 N N . THR A 1 326 ? 10.600 -11.367 -20.983 1.00 98.06 326 THR A N 1
ATOM 2425 C CA . THR A 1 326 ? 9.534 -10.478 -21.458 1.00 98.06 326 THR A CA 1
ATOM 2426 C C . THR A 1 326 ? 9.394 -9.321 -20.481 1.00 98.06 326 THR A C 1
ATOM 2428 O O . THR A 1 326 ? 9.106 -9.562 -19.310 1.00 98.06 326 THR A O 1
ATOM 2431 N N . LEU A 1 327 ? 9.588 -8.092 -20.958 1.00 97.44 327 LEU A N 1
ATOM 2432 C CA . LEU A 1 327 ? 9.378 -6.846 -20.223 1.00 97.44 327 LEU A CA 1
ATOM 2433 C C . LEU A 1 327 ? 8.129 -6.152 -20.763 1.00 97.44 327 LEU A C 1
ATOM 2435 O O . LEU A 1 327 ? 8.014 -5.913 -21.961 1.00 97.44 327 LEU A O 1
ATOM 2439 N N . GLY A 1 328 ? 7.198 -5.834 -19.875 1.00 95.94 328 GLY A N 1
ATOM 2440 C CA . GLY A 1 328 ? 6.006 -5.048 -20.160 1.00 95.94 328 GLY A CA 1
ATOM 2441 C C . GLY A 1 328 ? 6.125 -3.661 -19.544 1.00 95.94 328 GLY A C 1
ATOM 2442 O O . GLY A 1 328 ? 5.429 -3.401 -18.566 1.00 95.94 328 GLY A O 1
ATOM 2443 N N . ILE A 1 329 ? 7.056 -2.840 -20.036 1.00 90.75 329 ILE A N 1
ATOM 2444 C CA . ILE A 1 329 ? 7.276 -1.446 -19.621 1.00 90.75 329 ILE A CA 1
ATOM 2445 C C . ILE A 1 329 ? 7.170 -0.613 -20.896 1.00 90.75 329 ILE A C 1
ATOM 2447 O O . ILE A 1 329 ? 7.950 -0.865 -21.808 1.00 90.75 329 ILE A O 1
ATOM 2451 N N . ASP A 1 330 ? 6.197 0.297 -20.968 1.00 84.88 330 ASP A N 1
ATOM 2452 C CA . ASP A 1 330 ? 5.898 1.089 -22.174 1.00 84.88 330 ASP A CA 1
ATOM 2453 C C . ASP A 1 330 ? 5.837 0.233 -23.462 1.00 84.88 330 ASP A C 1
ATOM 2455 O O . ASP A 1 330 ? 6.637 0.333 -24.389 1.00 84.88 330 ASP A O 1
ATOM 2459 N N . GLY A 1 331 ? 4.904 -0.724 -23.470 1.00 88.94 331 GLY A N 1
ATOM 2460 C CA . GLY A 1 331 ? 4.792 -1.743 -24.514 1.00 88.94 331 GLY A CA 1
ATOM 2461 C C . GLY A 1 331 ? 5.274 -3.117 -24.056 1.00 88.94 331 GLY A C 1
ATOM 2462 O O . GLY A 1 331 ? 5.243 -3.445 -22.872 1.00 88.94 331 GLY A O 1
ATOM 2463 N N . THR A 1 332 ? 5.618 -3.992 -25.003 1.00 94.88 332 THR A N 1
ATOM 2464 C CA . THR A 1 332 ? 6.103 -5.348 -24.703 1.00 94.88 332 THR A CA 1
ATOM 2465 C C . THR A 1 332 ? 7.378 -5.631 -25.475 1.00 94.88 332 THR A C 1
ATOM 2467 O O . THR A 1 332 ? 7.349 -5.786 -26.696 1.00 94.88 332 THR A O 1
ATOM 2470 N N . THR A 1 333 ? 8.466 -5.792 -24.734 1.00 96.12 333 THR A N 1
ATOM 2471 C CA . THR A 1 333 ? 9.775 -6.183 -25.247 1.00 96.12 333 THR A CA 1
ATOM 2472 C C . THR A 1 333 ? 10.024 -7.642 -24.910 1.00 96.12 333 THR A C 1
ATOM 2474 O O . THR A 1 333 ? 9.908 -8.057 -23.757 1.00 96.12 333 THR A O 1
ATOM 2477 N N . VAL A 1 334 ? 10.371 -8.435 -25.920 1.00 97.69 334 VAL A N 1
ATOM 2478 C CA . VAL A 1 334 ? 10.764 -9.838 -25.759 1.00 97.69 334 VAL A CA 1
ATOM 2479 C C . VAL A 1 334 ? 12.218 -9.949 -26.185 1.00 97.69 334 VAL A C 1
ATOM 2481 O O . VAL A 1 334 ? 12.527 -9.739 -27.357 1.00 97.69 334 VAL A O 1
ATOM 2484 N N . ALA A 1 335 ? 13.092 -10.257 -25.234 1.00 97.94 335 ALA A N 1
ATOM 2485 C CA . ALA A 1 335 ? 14.529 -10.334 -25.440 1.00 97.94 335 ALA A CA 1
ATOM 2486 C C . ALA A 1 335 ? 15.064 -11.708 -25.044 1.00 97.94 335 ALA A C 1
ATOM 2488 O O . ALA A 1 335 ? 14.634 -12.280 -24.042 1.00 97.94 335 ALA A O 1
ATOM 2489 N N . GLU A 1 336 ? 16.025 -12.222 -25.802 1.00 98.44 336 GLU A N 1
ATOM 2490 C CA . GLU A 1 336 ? 16.930 -13.246 -25.284 1.00 98.44 336 GLU A CA 1
ATOM 2491 C C . GLU A 1 336 ? 17.833 -12.581 -24.237 1.00 98.44 336 GLU A C 1
ATOM 2493 O O . GLU A 1 336 ? 18.253 -11.435 -24.416 1.00 98.44 336 GLU A O 1
ATOM 2498 N N . TYR A 1 337 ? 18.094 -13.256 -23.119 1.00 98.31 337 TYR A N 1
ATOM 2499 C CA . TYR A 1 337 ? 18.956 -12.732 -22.067 1.00 98.31 337 TYR A CA 1
ATOM 2500 C C . TYR A 1 337 ? 20.111 -13.680 -21.747 1.00 98.31 337 TYR A C 1
ATOM 2502 O O . TYR A 1 337 ? 19.941 -14.894 -21.645 1.00 98.31 337 TYR A O 1
ATOM 2510 N N . ASP A 1 338 ? 21.289 -13.106 -21.508 1.00 97.94 338 ASP A N 1
ATOM 2511 C CA . ASP A 1 338 ? 22.430 -13.803 -20.914 1.00 97.94 338 ASP A CA 1
ATOM 2512 C C . ASP A 1 338 ? 22.895 -13.064 -19.661 1.00 97.94 338 ASP A C 1
ATOM 2514 O O . ASP A 1 338 ? 23.107 -11.848 -19.666 1.00 97.94 338 ASP A O 1
ATOM 2518 N N . ARG A 1 339 ? 23.077 -13.806 -18.565 1.00 96.00 339 ARG A N 1
ATOM 2519 C CA . ARG A 1 339 ? 23.608 -13.262 -17.314 1.00 96.00 339 ARG A CA 1
ATOM 2520 C C . ARG A 1 339 ? 24.983 -13.850 -17.037 1.00 96.00 339 ARG A C 1
ATOM 2522 O O . ARG A 1 339 ? 25.116 -14.981 -16.566 1.00 96.00 339 ARG A O 1
ATOM 2529 N N . THR A 1 340 ? 26.008 -13.012 -17.163 1.00 95.81 340 THR A N 1
ATOM 2530 C CA . THR A 1 340 ? 27.379 -13.353 -16.776 1.00 95.81 340 THR A CA 1
ATOM 2531 C C . THR A 1 340 ? 27.800 -12.552 -15.540 1.00 95.81 340 THR A C 1
ATOM 2533 O O . THR A 1 340 ? 28.263 -11.414 -15.606 1.00 95.81 340 THR A O 1
ATOM 2536 N N . GLY A 1 341 ? 27.659 -13.167 -14.361 1.00 94.06 341 GLY A N 1
ATOM 2537 C CA . GLY A 1 341 ? 28.031 -12.551 -13.085 1.00 94.06 341 GLY A CA 1
ATOM 2538 C C . GLY A 1 341 ? 27.117 -11.380 -12.707 1.00 94.06 341 GLY A C 1
ATOM 2539 O O . GLY A 1 341 ? 25.962 -11.588 -12.331 1.00 94.06 341 GLY A O 1
ATOM 2540 N N . ILE A 1 342 ? 27.654 -10.159 -12.754 1.00 96.56 342 ILE A N 1
ATOM 2541 C CA . ILE A 1 342 ? 26.906 -8.918 -12.481 1.00 96.56 342 ILE A CA 1
ATOM 2542 C C . ILE A 1 342 ? 26.438 -8.217 -13.757 1.00 96.56 342 ILE A C 1
ATOM 2544 O O . ILE A 1 342 ? 25.825 -7.164 -13.660 1.00 96.56 342 ILE A O 1
ATOM 2548 N N . THR A 1 343 ? 26.735 -8.771 -14.931 1.00 97.62 343 THR A N 1
ATOM 2549 C CA . THR A 1 343 ? 26.303 -8.214 -16.213 1.00 97.62 343 THR A CA 1
ATOM 2550 C C . THR A 1 343 ? 25.100 -8.991 -16.731 1.00 97.62 343 THR A C 1
ATOM 2552 O O . THR A 1 343 ? 25.089 -10.224 -16.665 1.00 97.62 343 THR A O 1
ATOM 2555 N N . LEU A 1 344 ? 24.109 -8.259 -17.228 1.00 98.31 344 LEU A N 1
ATOM 2556 C CA . LEU A 1 344 ? 22.946 -8.770 -17.946 1.00 98.31 344 LEU A CA 1
ATOM 2557 C C . LEU A 1 344 ? 22.985 -8.207 -19.366 1.00 98.31 344 LEU A C 1
ATOM 2559 O O . LEU A 1 344 ? 23.033 -6.991 -19.535 1.00 98.31 344 LEU A O 1
ATOM 2563 N N . THR A 1 345 ? 22.959 -9.081 -20.361 1.00 98.44 345 THR A N 1
ATOM 2564 C CA . THR A 1 345 ? 22.837 -8.718 -21.773 1.00 98.44 345 THR A CA 1
ATOM 2565 C C . THR A 1 345 ? 21.436 -9.078 -22.242 1.00 98.44 345 THR A C 1
ATOM 2567 O O . THR A 1 345 ? 20.979 -10.183 -21.960 1.00 98.44 345 THR A O 1
ATOM 2570 N N . LEU A 1 346 ? 20.760 -8.147 -22.912 1.00 98.31 346 LEU A N 1
ATOM 2571 C CA . LEU A 1 346 ? 19.449 -8.338 -23.528 1.00 98.31 346 LEU A CA 1
ATOM 2572 C C . LEU A 1 346 ? 19.572 -8.133 -25.037 1.00 98.31 346 LEU A C 1
ATOM 2574 O O . LEU A 1 346 ? 19.969 -7.050 -25.466 1.00 98.31 346 LEU A O 1
ATOM 2578 N N . ASP A 1 347 ? 19.192 -9.138 -25.816 1.00 98.31 347 ASP 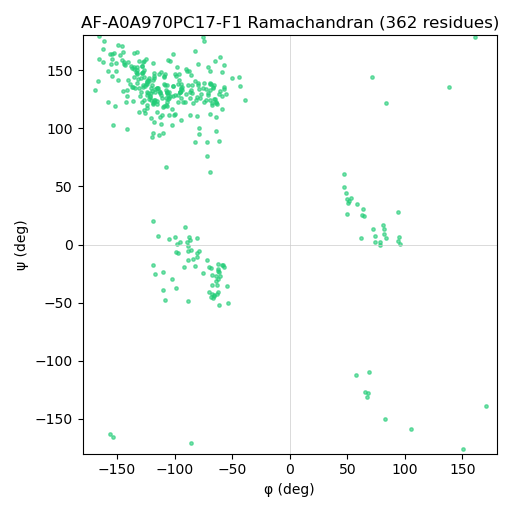A N 1
ATOM 2579 C CA . ASP A 1 347 ? 19.201 -9.117 -27.277 1.00 98.31 347 ASP A CA 1
ATOM 2580 C C . ASP A 1 347 ? 17.767 -9.214 -27.813 1.00 98.31 347 ASP A C 1
ATOM 2582 O O . ASP A 1 347 ? 17.031 -10.152 -27.501 1.00 98.31 347 ASP A O 1
ATOM 2586 N N . PHE A 1 348 ? 17.342 -8.244 -28.622 1.00 97.94 348 PHE A N 1
ATOM 2587 C CA . PHE A 1 348 ? 16.000 -8.219 -29.211 1.00 97.94 348 PHE A CA 1
ATOM 2588 C C . PHE A 1 348 ? 15.976 -7.535 -30.580 1.00 97.94 348 PHE A C 1
ATOM 2590 O O . PHE A 1 348 ? 16.968 -6.986 -31.053 1.00 97.94 348 PHE A O 1
ATOM 2597 N N . THR A 1 349 ? 14.833 -7.611 -31.264 1.00 96.94 349 THR A N 1
ATOM 2598 C CA . THR A 1 349 ? 14.615 -6.935 -32.548 1.00 96.94 349 THR A CA 1
ATOM 2599 C C . THR A 1 349 ? 13.431 -5.995 -32.447 1.00 96.94 349 THR A C 1
ATOM 2601 O O . THR A 1 349 ? 12.326 -6.423 -32.113 1.00 96.94 349 THR A O 1
ATOM 2604 N N . GLU A 1 350 ? 13.637 -4.741 -32.826 1.00 93.94 350 GLU A N 1
ATOM 2605 C CA . GLU A 1 350 ? 12.594 -3.721 -32.848 1.00 93.94 350 GLU A CA 1
ATOM 2606 C C . GLU A 1 350 ? 12.703 -2.890 -34.125 1.00 93.94 350 GLU A C 1
ATOM 2608 O O . GLU A 1 350 ? 13.795 -2.572 -34.583 1.00 93.94 350 GLU A O 1
ATOM 2613 N N . GLY A 1 351 ? 11.576 -2.615 -34.788 1.00 92.75 351 GLY A N 1
ATOM 2614 C CA . GLY A 1 351 ? 11.580 -1.845 -36.042 1.00 92.75 351 GLY A CA 1
ATOM 2615 C C . GLY A 1 351 ? 12.357 -2.479 -37.212 1.00 92.75 351 GLY A C 1
ATOM 2616 O O . GLY A 1 351 ? 12.453 -1.870 -38.276 1.00 92.75 351 GLY A O 1
ATOM 2617 N N . GLY A 1 352 ? 12.861 -3.709 -37.055 1.00 95.38 352 GLY A N 1
ATOM 2618 C CA . GLY A 1 352 ? 13.751 -4.382 -38.007 1.00 95.38 352 GLY A CA 1
ATOM 2619 C C . GLY A 1 352 ? 15.244 -4.243 -37.690 1.00 95.38 352 GLY A C 1
ATOM 2620 O O . GLY A 1 352 ? 16.047 -4.798 -38.439 1.00 95.38 352 GLY A O 1
ATOM 2621 N N . ASP A 1 353 ? 15.596 -3.553 -36.606 1.00 97.31 353 ASP A N 1
ATOM 2622 C CA . ASP A 1 353 ? 16.962 -3.407 -36.115 1.00 97.31 353 ASP A CA 1
ATOM 2623 C C . ASP A 1 353 ? 17.263 -4.433 -35.012 1.00 97.31 353 ASP A C 1
ATOM 2625 O O . ASP A 1 353 ? 16.413 -4.728 -34.172 1.00 97.31 353 ASP A O 1
ATOM 2629 N N . GLU A 1 354 ? 18.480 -4.978 -35.017 1.00 97.88 354 GLU A N 1
ATOM 2630 C CA . GLU A 1 354 ? 18.996 -5.845 -33.950 1.00 97.88 354 GLU A CA 1
ATOM 2631 C C . GLU A 1 354 ? 19.557 -4.976 -32.820 1.00 97.88 354 GLU A C 1
ATOM 2633 O O . GLU A 1 354 ? 20.462 -4.172 -33.051 1.00 97.88 354 GLU A O 1
ATOM 2638 N N . ILE A 1 355 ? 19.032 -5.121 -31.607 1.00 98.38 355 ILE A N 1
ATOM 2639 C CA . ILE A 1 355 ? 19.404 -4.310 -30.448 1.00 98.38 355 ILE A CA 1
ATOM 2640 C C . ILE A 1 355 ? 20.028 -5.208 -29.386 1.00 98.38 355 ILE A C 1
ATOM 2642 O O . ILE A 1 355 ? 19.444 -6.223 -29.014 1.00 98.38 355 ILE A O 1
ATOM 2646 N N . THR A 1 356 ? 21.179 -4.786 -28.866 1.00 98.50 356 THR A N 1
ATOM 2647 C CA . THR A 1 356 ? 21.818 -5.390 -27.689 1.00 98.50 356 THR A CA 1
ATOM 2648 C C . THR A 1 356 ? 21.956 -4.331 -26.607 1.00 98.50 356 THR A C 1
ATOM 2650 O O . THR A 1 356 ? 22.586 -3.296 -26.844 1.00 98.50 356 THR A O 1
ATOM 2653 N N . LEU A 1 357 ? 21.415 -4.598 -25.421 1.00 98.25 357 LEU A N 1
ATOM 2654 C CA . LEU A 1 357 ? 21.576 -3.769 -24.228 1.00 98.25 357 LEU A CA 1
ATOM 2655 C C . LEU A 1 357 ? 22.395 -4.511 -23.180 1.00 98.25 357 LEU A C 1
ATOM 2657 O O . LEU A 1 357 ? 22.084 -5.650 -22.839 1.00 98.25 357 LEU A O 1
ATOM 2661 N N . GLU A 1 358 ? 23.402 -3.849 -22.621 1.00 98.38 358 GLU A N 1
ATOM 2662 C CA . GLU A 1 358 ? 24.129 -4.357 -21.461 1.00 98.38 358 GLU A CA 1
ATOM 2663 C C . GLU A 1 358 ? 23.753 -3.566 -20.214 1.00 98.38 358 GLU A C 1
ATOM 2665 O O . GLU A 1 358 ? 23.710 -2.334 -20.220 1.00 98.38 358 GLU A O 1
ATOM 2670 N N . TRP A 1 359 ? 23.556 -4.286 -19.117 1.00 98.31 359 TRP A N 1
ATOM 2671 C CA . TRP A 1 359 ? 23.219 -3.750 -17.809 1.00 98.31 359 TRP A CA 1
ATOM 2672 C C . TRP A 1 359 ? 24.175 -4.286 -16.748 1.00 98.31 359 TRP A C 1
ATOM 2674 O O . TRP A 1 359 ? 24.714 -5.388 -16.878 1.00 98.31 359 TRP A O 1
ATOM 2684 N N . ILE A 1 360 ? 24.359 -3.532 -15.666 1.00 98.00 360 ILE A N 1
ATOM 2685 C CA . ILE A 1 360 ? 25.139 -3.948 -14.498 1.00 98.00 360 ILE A CA 1
ATOM 2686 C C . ILE A 1 360 ? 24.280 -3.975 -13.242 1.00 98.00 360 ILE A C 1
ATOM 2688 O O . ILE A 1 360 ? 23.582 -3.013 -12.936 1.00 98.00 360 ILE A O 1
ATOM 2692 N N . LEU A 1 361 ? 24.361 -5.067 -12.489 1.00 97.44 361 LEU A N 1
ATOM 2693 C CA . LEU A 1 361 ? 23.699 -5.204 -11.201 1.00 97.44 361 LEU A CA 1
ATOM 2694 C C . LEU A 1 361 ? 24.303 -4.213 -10.199 1.00 97.44 361 LEU A C 1
ATOM 2696 O O . LEU A 1 361 ? 25.515 -4.219 -9.958 1.00 97.44 361 LEU A O 1
ATOM 2700 N N . LEU A 1 362 ? 23.453 -3.394 -9.592 1.00 94.50 362 LEU A N 1
ATOM 2701 C CA . LEU A 1 362 ? 23.808 -2.535 -8.471 1.00 94.50 362 LEU A CA 1
ATOM 2702 C C . LEU A 1 362 ? 23.838 -3.383 -7.193 1.00 94.50 362 LEU A C 1
ATOM 2704 O O . LEU A 1 362 ? 22.966 -4.221 -6.965 1.00 94.50 362 LEU A O 1
ATOM 2708 N N . ALA A 1 363 ? 24.886 -3.225 -6.384 1.00 76.12 363 ALA A N 1
ATOM 2709 C CA . ALA A 1 363 ? 25.001 -3.952 -5.125 1.00 76.12 363 ALA A CA 1
ATOM 2710 C C . ALA A 1 363 ? 23.952 -3.439 -4.125 1.00 76.12 363 ALA A C 1
ATOM 2712 O O . ALA A 1 363 ? 23.817 -2.228 -3.964 1.00 76.12 363 ALA A O 1
ATOM 2713 N N . PHE A 1 364 ? 23.246 -4.372 -3.479 1.00 57.06 364 PHE A N 1
ATOM 2714 C CA . PHE A 1 364 ? 22.349 -4.103 -2.353 1.00 57.06 364 PHE A CA 1
ATOM 2715 C C . PHE A 1 364 ? 23.110 -3.674 -1.098 1.00 57.06 364 PHE A C 1
ATOM 2717 O O . PHE A 1 364 ? 24.201 -4.248 -0.845 1.00 57.06 364 PHE A O 1
#

Radius of gyration: 27.08 Å; Cα contacts (8 Å, |Δi|>4): 874; chains: 1; bounding box: 61×50×91 Å

Secondary structure (DSSP, 8-state):
-----------------------B-TTS-EEEEEEEEEETTEEE-HHHHTT--TT--EEEEEEETTTEEEEEEE-TT--EEEEEEEEEEEETTEEEEEETTEEEEEEEEEETTEEEEEEEETTEEEEEEEEE-----B--TTT-SEEEEEEEEETTEEEPHHHHTT--TT--EEEEEE-TTSEEEEEEE-TT-BEEEEEEEEEEEETTEEEEEETTSPPEEEEEETTTTEEEEE-TTS-EEEEEEEESSPS----TTT-EEEEEEEEEETTEEE-HHHHTT--TT--EEEEEE-TTSEEEEEEE-TT--EEEEEEEEEEEETTEEEEESSS-EEEEEEEETTEEEEEEEETTEEEEEEEEEPP-

Solvent-accessible surface area (backbone atoms only — not comparable to full-atom values): 19515 Å² total; per-residue (Å²): 139,83,87,82,90,88,84,92,87,90,83,90,85,76,93,76,93,66,97,63,87,74,58,58,54,71,86,65,51,44,42,33,29,63,24,38,24,24,52,73,84,41,53,37,22,40,28,65,75,69,63,55,63,88,67,44,11,44,54,37,43,32,35,43,91,88,37,39,29,39,37,38,32,16,29,49,79,56,48,79,74,51,77,50,70,35,35,40,47,30,48,97,50,32,34,40,40,36,59,77,95,54,73,46,61,32,38,41,49,72,59,91,76,34,40,39,41,37,36,72,56,100,88,42,43,39,41,39,34,27,33,66,70,67,90,53,94,38,49,57,67,93,63,41,32,48,29,29,60,75,46,38,25,50,32,79,39,82,45,60,60,47,71,72,69,65,44,56,99,64,44,72,44,43,37,41,36,32,42,72,88,27,41,30,38,39,34,32,16,27,90,73,28,36,48,80,41,78,50,65,30,34,41,28,24,61,89,49,37,37,38,39,39,40,84,91,48,44,69,26,38,29,38,49,42,89,93,79,33,33,40,39,24,21,44,46,74,17,39,17,39,35,41,35,42,42,69,61,28,67,92,69,52,66,61,74,85,62,48,43,43,27,34,68,72,49,36,26,52,70,85,40,81,46,57,59,55,72,72,70,64,50,59,94,71,48,68,48,43,36,43,34,33,45,90,59,18,38,26,34,44,35,32,17,28,89,86,69,48,78,75,45,36,37,52,31,28,42,36,35,62,90,57,31,38,39,38,37,57,85,59,79,48,66,23,44,49,49,76,63,90,55,36,40,37,39,39,36,72,56,101,87,40,44,37,42,37,35,30,36,58,58,86,131

Mean predicted aligned error: 7.37 Å

pLDDT: mean 89.48, std 16.68, range [19.98, 98.5]